Protein AF-A0A151Z2R7-F1 (afdb_monomer_lite)

Organism: Tieghemostelium lacteum (NCBI:txid361077)

Structure (mmCIF, N/CA/C/O backbone):
data_AF-A0A151Z2R7-F1
#
_entry.id   AF-A0A151Z2R7-F1
#
loop_
_atom_site.group_PDB
_atom_site.id
_atom_site.type_symbol
_atom_site.label_atom_id
_atom_site.label_alt_id
_atom_site.label_comp_id
_atom_site.label_asym_id
_atom_site.label_entity_id
_atom_site.label_seq_id
_atom_site.pdbx_PDB_ins_code
_atom_site.Cartn_x
_atom_site.Cartn_y
_atom_site.Cartn_z
_atom_site.occupancy
_atom_site.B_iso_or_equiv
_atom_site.auth_seq_id
_atom_site.auth_comp_id
_atom_site.auth_asym_id
_atom_site.auth_atom_id
_atom_site.pdbx_PDB_model_num
ATOM 1 N N . MET A 1 1 ? 51.828 -19.768 19.719 1.00 42.53 1 MET A N 1
ATOM 2 C CA . MET A 1 1 ? 50.363 -19.709 19.525 1.00 42.53 1 MET A CA 1
ATOM 3 C C . MET A 1 1 ? 49.698 -20.078 20.842 1.00 42.53 1 MET A C 1
ATOM 5 O O . MET A 1 1 ? 49.785 -21.226 21.247 1.00 42.53 1 MET A O 1
ATOM 9 N N . GLN A 1 2 ? 49.146 -19.092 21.551 1.00 34.12 2 GLN A N 1
ATOM 10 C CA . GLN A 1 2 ? 48.369 -19.283 22.784 1.00 34.12 2 GLN A CA 1
ATOM 11 C C . GLN A 1 2 ? 46.869 -19.175 22.460 1.00 34.12 2 GLN A C 1
ATOM 13 O O . GLN A 1 2 ? 46.524 -18.392 21.571 1.00 34.12 2 GLN A O 1
ATOM 18 N N . PRO A 1 3 ? 45.975 -19.913 23.143 1.00 49.16 3 PRO A N 1
ATOM 19 C CA . PRO A 1 3 ? 44.547 -19.831 22.877 1.00 49.16 3 PRO A CA 1
ATOM 20 C C . PRO A 1 3 ? 43.899 -18.667 23.639 1.00 49.16 3 PRO A C 1
ATOM 22 O O . PRO A 1 3 ? 44.126 -18.467 24.834 1.00 49.16 3 PRO A O 1
ATOM 25 N N . PHE A 1 4 ? 43.060 -17.917 22.927 1.00 38.53 4 PHE A N 1
ATOM 26 C CA . PHE A 1 4 ? 42.208 -16.859 23.464 1.00 38.53 4 PHE A CA 1
ATOM 27 C C . PHE A 1 4 ? 41.094 -17.453 24.340 1.00 38.53 4 PHE A C 1
ATOM 29 O O . PHE A 1 4 ? 40.326 -18.306 23.896 1.00 38.53 4 PHE A O 1
ATOM 36 N N . LYS A 1 5 ? 40.984 -16.968 25.583 1.00 44.06 5 LYS A N 1
ATOM 37 C CA . LYS A 1 5 ? 39.839 -17.214 26.470 1.00 44.06 5 LYS A CA 1
ATOM 38 C C . LYS A 1 5 ? 38.653 -16.359 26.018 1.00 44.06 5 LYS A C 1
ATOM 40 O O . LYS A 1 5 ? 38.769 -15.139 25.946 1.00 44.06 5 LYS A O 1
ATOM 45 N N . GLN A 1 6 ? 37.517 -16.996 25.745 1.00 43.44 6 GLN A N 1
ATOM 46 C CA . GLN A 1 6 ? 36.238 -16.319 25.530 1.00 43.44 6 GLN A CA 1
ATOM 47 C C . GLN A 1 6 ? 35.589 -16.005 26.885 1.00 43.44 6 GLN A C 1
ATOM 49 O O . GLN A 1 6 ? 35.343 -16.907 27.686 1.00 43.44 6 GLN A O 1
ATOM 54 N N . ASN A 1 7 ? 35.318 -14.724 27.138 1.00 38.28 7 ASN A N 1
ATOM 55 C CA . ASN A 1 7 ? 34.527 -14.270 28.278 1.00 38.28 7 ASN A CA 1
ATOM 56 C C . ASN A 1 7 ? 33.038 -14.374 27.928 1.00 38.28 7 ASN A C 1
ATOM 58 O O . ASN A 1 7 ? 32.554 -13.678 27.038 1.00 38.28 7 ASN A O 1
ATOM 62 N N . GLY A 1 8 ? 32.319 -15.245 28.636 1.00 38.25 8 GLY A N 1
ATOM 63 C CA . GLY A 1 8 ? 30.866 -15.351 28.556 1.00 38.25 8 GLY A CA 1
ATOM 64 C C . GLY A 1 8 ? 30.191 -14.185 29.276 1.00 38.25 8 GLY A C 1
ATOM 65 O O . GLY A 1 8 ? 30.301 -14.054 30.494 1.00 38.25 8 GLY A O 1
ATOM 66 N N . VAL A 1 9 ? 29.473 -13.354 28.523 1.00 45.69 9 VAL A N 1
ATOM 67 C CA . VAL A 1 9 ? 28.546 -12.352 29.059 1.00 45.69 9 VAL A CA 1
ATOM 68 C C . VAL A 1 9 ? 27.239 -13.068 29.405 1.00 45.69 9 VAL A C 1
ATOM 70 O O . VAL A 1 9 ? 26.545 -13.568 28.522 1.00 45.69 9 VAL A O 1
ATOM 73 N N . LYS A 1 10 ? 26.915 -13.158 30.699 1.00 40.53 10 LYS A N 1
ATOM 74 C CA . LYS A 1 10 ? 25.608 -13.631 31.177 1.00 40.53 10 LYS A CA 1
ATOM 75 C C . LYS A 1 10 ? 24.593 -12.494 31.031 1.00 40.53 10 LYS A C 1
ATOM 77 O O . LYS A 1 10 ? 24.645 -11.532 31.791 1.00 40.53 10 LYS A O 1
ATOM 82 N N . ASN A 1 11 ? 23.679 -12.613 30.069 1.00 35.75 11 ASN A N 1
ATOM 83 C CA . ASN A 1 11 ? 22.501 -11.751 29.970 1.00 35.75 11 ASN A CA 1
ATOM 84 C C . ASN A 1 11 ? 21.444 -12.222 30.982 1.00 35.75 11 ASN A C 1
ATOM 86 O O . ASN A 1 11 ? 20.814 -13.260 30.787 1.00 35.75 11 ASN A O 1
ATOM 90 N N . ASN A 1 12 ? 21.258 -11.457 32.058 1.00 36.88 12 ASN A N 1
ATOM 91 C CA . ASN A 1 12 ? 20.157 -11.624 33.005 1.00 36.88 12 ASN A CA 1
ATOM 92 C C . ASN A 1 12 ? 18.944 -10.816 32.519 1.00 36.88 12 ASN A C 1
ATOM 94 O O . ASN A 1 12 ? 18.774 -9.666 32.914 1.00 36.88 12 ASN A O 1
ATOM 98 N N . ASN A 1 13 ? 18.087 -11.420 31.694 1.00 35.59 13 ASN A N 1
ATOM 99 C CA . ASN A 1 13 ? 16.738 -10.902 31.456 1.00 35.59 13 ASN A CA 1
ATOM 100 C C . ASN A 1 13 ? 15.771 -11.585 32.431 1.00 35.59 13 ASN A C 1
ATOM 102 O O . ASN A 1 13 ? 15.155 -12.597 32.103 1.00 35.59 13 ASN A O 1
ATOM 106 N N . ASN A 1 14 ? 15.666 -11.032 33.642 1.00 32.53 14 ASN A N 1
ATOM 107 C CA . ASN A 1 14 ? 14.591 -11.350 34.583 1.00 32.53 14 ASN A CA 1
ATOM 108 C C . ASN A 1 14 ? 13.305 -10.676 34.081 1.00 32.53 14 ASN A C 1
ATOM 110 O O . ASN A 1 14 ? 13.056 -9.504 34.357 1.00 32.53 14 ASN A O 1
ATOM 114 N N . ILE A 1 15 ? 12.506 -11.409 33.308 1.00 39.50 15 ILE A N 1
ATOM 115 C CA . ILE A 1 15 ? 11.107 -11.053 33.063 1.00 39.50 15 ILE A CA 1
ATOM 116 C C . ILE A 1 15 ? 10.343 -11.552 34.288 1.00 39.50 15 ILE A C 1
ATOM 118 O O . ILE A 1 15 ? 10.215 -12.756 34.486 1.00 39.50 15 ILE A O 1
ATOM 122 N N . ASN A 1 16 ? 9.901 -10.624 35.137 1.00 36.12 16 ASN A N 1
ATOM 123 C CA . ASN A 1 16 ? 9.051 -10.932 36.282 1.00 36.12 16 ASN A CA 1
ATOM 124 C C . ASN A 1 16 ? 7.782 -11.645 35.788 1.00 36.12 16 ASN A C 1
ATOM 126 O O . ASN A 1 16 ? 7.022 -11.084 34.997 1.00 36.12 16 ASN A O 1
ATOM 130 N N . GLU A 1 17 ? 7.569 -12.879 36.243 1.00 35.91 17 GLU A N 1
ATOM 131 C CA . GLU A 1 17 ? 6.320 -13.611 36.049 1.00 35.91 17 GLU A CA 1
ATOM 132 C C . GLU A 1 17 ? 5.190 -12.835 36.735 1.00 35.91 17 GLU A C 1
ATOM 134 O O . GLU A 1 17 ? 5.110 -12.758 37.960 1.00 35.91 17 GLU A O 1
ATOM 139 N N . VAL A 1 18 ? 4.328 -12.208 35.936 1.00 40.53 18 VAL A N 1
ATOM 140 C CA . VAL A 1 18 ? 3.085 -11.618 36.430 1.00 40.53 18 VAL A CA 1
ATOM 141 C C . VAL A 1 18 ? 2.122 -12.776 36.695 1.00 40.53 18 VAL A C 1
ATOM 143 O O . VAL A 1 18 ? 1.555 -13.347 35.765 1.00 40.53 18 VAL A O 1
ATOM 146 N N . GLU A 1 19 ? 1.963 -13.154 37.965 1.00 36.62 19 GLU A N 1
ATOM 147 C CA . GLU A 1 19 ? 0.903 -14.064 38.405 1.00 36.62 19 GLU A CA 1
ATOM 148 C C . GLU A 1 19 ? -0.466 -13.404 38.163 1.00 36.62 19 GLU A C 1
ATOM 150 O O . GLU A 1 19 ? -0.899 -12.537 38.925 1.00 36.62 19 GLU A O 1
ATOM 155 N N . CYS A 1 20 ? -1.181 -13.821 37.116 1.00 35.66 20 CYS A N 1
ATOM 156 C CA . CYS A 1 20 ? -2.596 -13.495 36.945 1.00 35.66 20 CYS A CA 1
ATOM 157 C C . CYS A 1 20 ? -3.427 -14.244 38.000 1.00 35.66 20 CYS A C 1
ATOM 159 O O . CYS A 1 20 ? -3.908 -15.354 37.766 1.00 35.66 20 CYS A O 1
ATOM 161 N N . LYS A 1 21 ? -3.581 -13.649 39.186 1.00 33.94 21 LYS A N 1
ATOM 162 C CA . LYS A 1 21 ? -4.508 -14.134 40.215 1.00 33.94 21 LYS A CA 1
ATOM 163 C C . LYS A 1 21 ? -5.938 -13.786 39.806 1.00 33.94 21 LYS A C 1
ATOM 165 O O . LYS A 1 21 ? -6.320 -12.622 39.780 1.00 33.94 21 LYS A O 1
ATOM 170 N N . ASN A 1 22 ? -6.721 -14.810 39.477 1.00 35.44 22 ASN A N 1
ATOM 171 C CA . ASN A 1 22 ? -8.156 -14.690 39.233 1.00 35.44 22 ASN A CA 1
ATOM 172 C C . ASN A 1 22 ? -8.898 -14.570 40.574 1.00 35.44 22 ASN A C 1
ATOM 174 O O . ASN A 1 22 ? -9.299 -15.582 41.150 1.00 35.44 22 ASN A O 1
ATOM 178 N N . GLU A 1 23 ? -9.090 -13.351 41.075 1.00 32.81 23 GLU A N 1
ATOM 179 C CA . GLU A 1 23 ? -10.058 -13.091 42.145 1.00 32.81 23 GLU A CA 1
ATOM 180 C C . GLU A 1 23 ? -11.470 -13.005 41.546 1.00 32.81 23 GLU A C 1
ATOM 182 O O . GLU A 1 23 ? -11.855 -12.024 40.911 1.00 32.81 23 GLU A O 1
ATOM 187 N N . TYR A 1 24 ? -12.243 -14.077 41.722 1.00 35.81 24 TYR A N 1
ATOM 188 C CA . TYR A 1 24 ? -13.674 -14.110 41.433 1.00 35.81 24 TYR A CA 1
ATOM 189 C C . TYR A 1 24 ? -14.430 -13.353 42.532 1.00 35.81 24 TYR A C 1
ATOM 191 O O . TYR A 1 24 ? -14.628 -13.887 43.621 1.00 35.81 24 TYR A O 1
ATOM 199 N N . ASN A 1 25 ? -14.899 -12.141 42.235 1.00 35.25 25 ASN A N 1
ATOM 200 C CA . ASN A 1 25 ? -15.969 -11.508 43.005 1.00 35.25 25 ASN A CA 1
ATOM 201 C C . ASN A 1 25 ? -17.304 -11.755 42.296 1.00 35.25 25 ASN A C 1
ATOM 203 O O . ASN A 1 25 ? -17.585 -11.193 41.237 1.00 35.25 25 ASN A O 1
ATOM 207 N N . ASP A 1 26 ? -18.111 -12.629 42.892 1.00 32.94 26 ASP A N 1
ATOM 208 C CA . ASP A 1 26 ? -19.446 -13.006 42.436 1.00 32.94 26 ASP A CA 1
ATOM 209 C C . ASP A 1 26 ? -20.441 -11.877 42.777 1.00 32.94 26 ASP A C 1
ATOM 211 O O . ASP A 1 26 ? -21.085 -11.862 43.827 1.00 32.94 26 ASP A O 1
ATOM 215 N N . TYR A 1 27 ? -20.501 -10.847 41.927 1.00 33.47 27 TYR A N 1
ATOM 216 C CA . TYR A 1 27 ? -21.461 -9.752 42.076 1.00 33.47 27 TYR A CA 1
ATOM 217 C C . TYR A 1 27 ? -22.829 -10.162 41.527 1.00 33.47 27 TYR A C 1
ATOM 219 O O . TYR A 1 27 ? -23.071 -10.188 40.319 1.00 33.47 27 TYR A O 1
ATOM 227 N N . ASN A 1 28 ? -23.752 -10.438 42.445 1.00 36.06 28 ASN A N 1
ATOM 228 C CA . ASN A 1 28 ? -25.115 -10.856 42.144 1.00 36.06 28 ASN A CA 1
ATOM 229 C C . ASN A 1 28 ? -26.000 -9.646 41.747 1.00 36.06 28 ASN A C 1
ATOM 231 O O . ASN A 1 28 ? -26.686 -9.044 42.575 1.00 36.06 28 ASN A O 1
ATOM 235 N N . TYR A 1 29 ? -25.951 -9.252 40.469 1.00 38.47 29 TYR A N 1
ATOM 236 C CA . TYR A 1 29 ? -26.777 -8.195 39.858 1.00 38.47 29 TYR A CA 1
ATOM 237 C C . TYR A 1 29 ? -28.146 -8.742 39.409 1.00 38.47 29 TYR A C 1
ATOM 239 O O . TYR A 1 29 ? -28.387 -8.925 38.217 1.00 38.47 29 TYR A O 1
ATOM 247 N N . GLU A 1 30 ? -29.063 -9.006 40.345 1.00 35.12 30 GLU A N 1
ATOM 248 C CA . GLU A 1 30 ? -30.363 -9.619 40.004 1.00 35.12 30 GLU A CA 1
ATOM 249 C C . GLU A 1 30 ? -31.601 -8.711 40.033 1.00 35.12 30 GLU A C 1
ATOM 251 O O . GLU A 1 30 ? -32.690 -9.215 39.774 1.00 35.12 30 GLU A O 1
ATOM 256 N N . ARG A 1 31 ? -31.521 -7.394 40.291 1.00 35.25 31 ARG A N 1
ATOM 257 C CA . ARG A 1 31 ? -32.771 -6.627 40.518 1.00 35.25 31 ARG A CA 1
ATOM 258 C C . ARG A 1 31 ? -33.194 -5.506 39.585 1.00 35.25 31 ARG A C 1
ATOM 260 O O . ARG A 1 31 ? -34.355 -5.147 39.687 1.00 35.25 31 ARG A O 1
ATOM 267 N N . ASP A 1 32 ? -32.408 -5.081 38.600 1.00 35.41 32 ASP A N 1
ATOM 268 C CA . ASP A 1 32 ? -32.889 -4.067 37.642 1.00 35.41 32 ASP A CA 1
ATOM 269 C C . ASP A 1 32 ? -32.287 -4.253 36.249 1.00 35.41 32 ASP A C 1
ATOM 271 O O . ASP A 1 32 ? -31.305 -3.595 35.908 1.00 35.41 32 ASP A O 1
ATOM 275 N N . ARG A 1 33 ? -32.830 -5.160 35.420 1.00 34.16 33 ARG A N 1
ATOM 276 C CA . ARG A 1 33 ? -32.337 -5.315 34.041 1.00 34.16 33 ARG A CA 1
ATOM 277 C C . ARG A 1 33 ? -33.404 -5.676 32.992 1.00 34.16 33 ARG A C 1
ATOM 279 O O . ARG A 1 33 ? -34.223 -6.576 33.159 1.00 34.16 33 ARG A O 1
ATOM 286 N N . LEU A 1 34 ? -33.325 -4.955 31.870 1.00 33.50 34 LEU A N 1
ATOM 287 C CA . LEU A 1 34 ? -34.057 -5.132 30.609 1.00 33.50 34 LEU A CA 1
ATOM 288 C C . LEU A 1 34 ? -33.917 -6.557 30.030 1.00 33.50 34 LEU A C 1
ATOM 290 O O . LEU A 1 34 ? -32.857 -7.168 30.081 1.00 33.50 34 LEU A O 1
ATOM 294 N N . LYS A 1 35 ? -34.993 -7.065 29.415 1.00 33.59 35 LYS A N 1
ATOM 295 C CA . LYS A 1 35 ? -35.239 -8.470 29.014 1.00 33.59 35 LYS A CA 1
ATOM 296 C C . LYS A 1 35 ? -34.404 -9.055 27.848 1.00 33.59 35 LYS A C 1
ATOM 298 O O . LYS A 1 35 ? -34.861 -9.996 27.206 1.00 33.59 35 LYS A O 1
ATOM 303 N N . ILE A 1 36 ? -33.197 -8.566 27.554 1.00 34.19 36 ILE A N 1
ATOM 304 C CA . ILE A 1 36 ? -32.359 -9.130 26.471 1.00 34.19 36 ILE A CA 1
ATOM 305 C C . ILE A 1 36 ? -30.921 -9.340 26.969 1.00 34.19 36 ILE A C 1
ATOM 307 O O . ILE A 1 36 ? -30.050 -8.503 26.757 1.00 34.19 36 ILE A O 1
ATOM 311 N N . PHE A 1 37 ? -30.669 -10.479 27.624 1.00 34.59 37 PHE A N 1
ATOM 312 C CA . PHE A 1 37 ? -29.323 -10.936 27.992 1.00 34.59 37 PHE A CA 1
ATOM 313 C C . PHE A 1 37 ? -28.816 -11.986 27.011 1.00 34.59 37 PHE A C 1
ATOM 315 O O . PHE A 1 37 ? -29.415 -13.050 26.865 1.00 34.59 37 PHE A O 1
ATOM 322 N N . LEU A 1 38 ? -27.653 -11.731 26.410 1.00 33.25 38 LEU A N 1
ATOM 323 C CA . LEU A 1 38 ? -26.766 -12.798 25.960 1.00 33.25 38 LEU A CA 1
ATOM 324 C C . LEU A 1 38 ? -25.734 -13.037 27.062 1.00 33.25 38 LEU A C 1
ATOM 326 O O . LEU A 1 38 ? -24.916 -12.177 27.375 1.00 33.25 38 LEU A O 1
ATOM 330 N N . LYS A 1 39 ? -25.819 -14.223 27.659 1.00 31.27 39 LYS A N 1
ATOM 331 C CA . LYS A 1 39 ? -24.893 -14.759 28.656 1.00 31.27 39 LYS A CA 1
ATOM 332 C C . LYS A 1 39 ? -23.523 -14.944 27.993 1.00 31.27 39 LYS A C 1
ATOM 334 O O . LYS A 1 39 ? -23.412 -15.704 27.031 1.00 31.27 39 LYS A O 1
ATOM 339 N N . PHE A 1 40 ? -22.485 -14.262 28.476 1.00 34.44 40 PHE A N 1
ATOM 340 C CA . PHE A 1 40 ? -21.120 -14.553 28.044 1.00 34.44 40 PHE A CA 1
ATOM 341 C C . PHE A 1 40 ? -20.728 -15.930 28.584 1.00 34.44 40 PHE A C 1
ATOM 343 O O . PHE A 1 40 ? -20.763 -16.177 29.788 1.00 34.44 40 PHE A O 1
ATOM 350 N N . SER A 1 41 ? -20.399 -16.856 27.685 1.00 32.56 41 SER A N 1
ATOM 351 C CA . SER A 1 41 ? -19.782 -18.119 28.076 1.00 32.56 41 SER A CA 1
ATOM 352 C C . SER A 1 41 ? -18.336 -17.813 28.452 1.00 32.56 41 SER A C 1
ATOM 354 O O . SER A 1 41 ? -17.506 -17.568 27.579 1.00 32.56 41 SER A O 1
ATOM 356 N N . ILE A 1 42 ? -18.054 -17.801 29.754 1.00 34.72 42 ILE A N 1
ATOM 357 C CA . ILE A 1 42 ? -16.696 -17.800 30.298 1.00 34.72 42 ILE A CA 1
ATOM 358 C C . ILE A 1 42 ? -16.135 -19.199 30.028 1.00 34.72 42 ILE A C 1
ATOM 360 O O . ILE A 1 42 ? -16.162 -20.082 30.881 1.00 34.72 42 ILE A O 1
ATOM 364 N N . LYS A 1 43 ? -15.721 -19.461 28.787 1.00 37.50 43 LYS A N 1
ATOM 365 C CA . LYS A 1 43 ? -14.820 -20.585 28.542 1.00 37.50 43 LYS A CA 1
ATOM 366 C C . LYS A 1 43 ? -13.467 -20.210 29.153 1.00 37.50 43 LYS A C 1
ATOM 368 O O . LYS A 1 43 ? -13.080 -19.046 29.030 1.00 37.50 43 LYS A O 1
ATOM 373 N N . PRO A 1 44 ? -12.768 -21.144 29.818 1.00 39.38 44 PRO A N 1
ATOM 374 C CA . PRO A 1 44 ? -11.439 -20.872 30.346 1.00 39.38 44 PRO A CA 1
ATOM 375 C C . PRO A 1 44 ? -10.553 -20.362 29.206 1.00 39.38 44 PRO A C 1
ATOM 377 O O . PRO A 1 44 ? -10.455 -20.996 28.156 1.00 39.38 44 PRO A O 1
ATOM 380 N N . VAL A 1 45 ? -9.990 -19.170 29.399 1.00 46.22 45 VAL A N 1
ATOM 381 C CA . VAL A 1 45 ? -9.054 -18.555 28.458 1.00 46.22 45 VAL A CA 1
ATOM 382 C C . VAL A 1 45 ? -7.792 -19.411 28.461 1.00 46.22 45 VAL A C 1
ATOM 384 O O . VAL A 1 45 ? -7.244 -19.695 29.525 1.00 46.22 45 VAL A O 1
ATOM 387 N N . ASP A 1 46 ? -7.353 -19.856 27.285 1.00 55.44 46 ASP A N 1
ATOM 388 C CA . ASP A 1 46 ? -6.095 -20.590 27.149 1.00 55.44 46 ASP A CA 1
ATOM 389 C C . ASP A 1 46 ? -4.940 -19.690 27.630 1.00 55.44 46 ASP A C 1
ATOM 391 O O . ASP A 1 46 ? -4.851 -18.522 27.241 1.00 55.44 46 ASP A O 1
ATOM 395 N N . ILE A 1 47 ? -4.074 -20.226 28.495 1.00 51.38 47 ILE A N 1
ATOM 396 C CA . ILE A 1 47 ? -2.953 -19.525 29.140 1.00 51.38 47 ILE A CA 1
ATOM 397 C C . ILE A 1 47 ? -2.012 -18.903 28.092 1.00 51.38 47 ILE A C 1
ATOM 399 O O . ILE A 1 47 ? -1.426 -17.847 28.341 1.00 51.38 47 ILE A O 1
ATOM 403 N N . ASN A 1 48 ? -1.906 -19.502 26.901 1.00 60.12 48 ASN A N 1
ATOM 404 C CA . ASN A 1 48 ? -1.107 -18.952 25.802 1.00 60.12 48 ASN A CA 1
ATOM 405 C C . ASN A 1 48 ? -1.668 -17.617 25.280 1.00 60.12 48 ASN A C 1
ATOM 407 O O . ASN A 1 48 ? -0.905 -16.670 25.085 1.00 60.12 48 ASN A O 1
ATOM 411 N N . THR A 1 49 ? -2.996 -17.495 25.187 1.00 62.78 49 THR A N 1
ATOM 412 C CA . THR A 1 49 ? -3.690 -16.254 24.793 1.00 62.78 49 THR A CA 1
ATOM 413 C C . THR A 1 49 ? -3.364 -15.097 25.737 1.00 62.78 49 THR A C 1
ATOM 415 O O . THR A 1 49 ? -3.219 -13.958 25.306 1.00 62.78 49 THR A O 1
ATOM 418 N N . CYS A 1 50 ? -3.188 -15.380 27.033 1.00 69.12 50 CYS A N 1
ATOM 419 C CA . CYS A 1 50 ? -2.891 -14.352 28.030 1.00 69.12 50 CYS A CA 1
ATOM 420 C C . CYS A 1 50 ? -1.521 -13.690 27.802 1.00 69.12 50 CYS A C 1
ATOM 422 O O . CYS A 1 50 ? -1.380 -12.483 27.994 1.00 69.12 50 CYS A O 1
ATOM 424 N N . LYS A 1 51 ? -0.504 -14.451 27.372 1.00 75.50 51 LYS A N 1
ATOM 425 C CA . LYS A 1 51 ? 0.837 -13.900 27.103 1.00 75.50 51 LYS A CA 1
ATOM 426 C C . LYS A 1 51 ? 0.848 -13.025 25.853 1.00 75.50 51 LYS A C 1
ATOM 428 O O . LYS A 1 51 ? 1.459 -11.959 25.853 1.00 75.50 51 LYS A O 1
ATOM 433 N N . GLU A 1 52 ? 0.167 -13.462 24.800 1.00 72.69 52 GLU A N 1
ATOM 434 C CA . GLU A 1 52 ? 0.076 -12.721 23.539 1.00 72.69 52 GLU A CA 1
ATOM 435 C C . GLU A 1 52 ? -0.712 -11.418 23.707 1.00 72.69 52 GLU A C 1
ATOM 437 O O . GLU A 1 52 ? -0.294 -10.377 23.202 1.00 72.69 52 GLU A O 1
ATOM 442 N N . GLU A 1 53 ? -1.790 -11.441 24.493 1.00 78.19 53 GLU A N 1
ATOM 443 C CA . GLU A 1 53 ? -2.566 -10.244 24.833 1.00 78.19 53 GLU A CA 1
ATOM 444 C C . GLU A 1 53 ? -1.718 -9.193 25.557 1.00 78.19 53 GLU A C 1
ATOM 446 O O . GLU A 1 53 ? -1.728 -8.022 25.175 1.00 78.19 53 GLU A O 1
ATOM 451 N N . VAL A 1 54 ? -0.923 -9.606 26.549 1.00 82.56 54 VAL A N 1
ATOM 452 C CA . VAL A 1 54 ? -0.010 -8.699 27.262 1.00 82.56 54 VAL A CA 1
ATOM 453 C C . VAL A 1 54 ? 1.038 -8.112 26.313 1.00 82.56 54 VAL A C 1
ATOM 455 O O . VAL A 1 54 ? 1.314 -6.914 26.364 1.00 82.56 54 VAL A O 1
ATOM 458 N N . LEU A 1 55 ? 1.594 -8.917 25.402 1.00 81.81 55 LEU A N 1
ATOM 459 C CA . LEU A 1 55 ? 2.561 -8.430 24.414 1.00 81.81 55 LEU A CA 1
ATOM 460 C C . LEU A 1 55 ? 1.960 -7.385 23.466 1.00 81.81 55 LEU A C 1
ATOM 462 O O . LEU A 1 55 ? 2.638 -6.415 23.134 1.00 81.81 55 LEU A O 1
ATOM 466 N N . VAL A 1 56 ? 0.708 -7.562 23.037 1.00 81.25 56 VAL A N 1
ATOM 467 C CA . VAL A 1 56 ? 0.010 -6.579 22.195 1.00 81.25 56 VAL A CA 1
ATOM 468 C C . VAL A 1 56 ? -0.262 -5.293 22.976 1.00 81.25 56 VAL A C 1
ATOM 470 O O . VAL A 1 56 ? -0.001 -4.203 22.469 1.00 81.25 56 VAL A O 1
ATOM 473 N N . LEU A 1 57 ? -0.698 -5.397 24.233 1.00 84.88 57 LEU A N 1
ATOM 474 C CA . LEU A 1 57 ? -0.946 -4.232 25.086 1.00 84.88 57 LEU A CA 1
ATOM 475 C C . LEU A 1 57 ? 0.330 -3.442 25.404 1.00 84.88 57 LEU A C 1
ATOM 477 O O . LEU A 1 57 ? 0.286 -2.214 25.450 1.00 84.88 57 LEU A O 1
ATOM 481 N N . ASN A 1 58 ? 1.483 -4.106 25.509 1.00 90.12 58 ASN A N 1
ATOM 482 C CA . ASN A 1 58 ? 2.777 -3.432 25.661 1.00 90.12 58 ASN A CA 1
ATOM 483 C C . ASN A 1 58 ? 3.148 -2.563 24.445 1.00 90.12 58 ASN A C 1
ATOM 485 O O . ASN A 1 58 ? 3.954 -1.645 24.570 1.00 90.12 58 ASN A O 1
ATOM 489 N N . LYS A 1 59 ? 2.553 -2.816 23.272 1.00 91.56 59 LYS A N 1
ATOM 490 C CA . LYS A 1 59 ? 2.732 -1.994 22.065 1.00 91.56 59 LYS A CA 1
ATOM 491 C C . LYS A 1 59 ? 1.691 -0.886 21.925 1.00 91.56 59 LYS A C 1
ATOM 493 O O . LYS A 1 59 ? 1.750 -0.141 20.949 1.00 91.56 59 LYS A O 1
ATOM 498 N N . LYS A 1 60 ? 0.739 -0.757 22.855 1.00 93.81 60 LYS A N 1
ATOM 499 C CA . LYS A 1 60 ? -0.399 0.166 22.734 1.00 93.81 60 LYS A CA 1
ATOM 500 C C . LYS A 1 60 ? 0.015 1.572 22.313 1.00 93.81 60 LYS A C 1
ATOM 502 O O . LYS A 1 60 ? -0.545 2.114 21.366 1.00 93.81 60 LYS A O 1
ATOM 507 N N . GLU A 1 61 ? 0.994 2.152 23.000 1.00 93.81 61 GLU A N 1
ATOM 508 C CA . GLU A 1 61 ? 1.445 3.522 22.733 1.00 93.81 61 GLU A CA 1
ATOM 509 C C . GLU A 1 61 ? 1.968 3.692 21.300 1.00 93.81 61 GLU A C 1
ATOM 511 O O . GLU A 1 61 ? 1.757 4.736 20.688 1.00 93.81 61 GLU A O 1
ATOM 516 N N . HIS A 1 62 ? 2.579 2.657 20.717 1.00 93.88 62 HIS A N 1
ATOM 517 C CA . HIS A 1 62 ? 3.067 2.691 19.335 1.00 93.88 62 HIS A CA 1
ATOM 518 C C . HIS A 1 62 ? 1.924 2.656 18.311 1.00 93.88 62 HIS A C 1
ATOM 520 O O . HIS A 1 62 ? 2.032 3.277 17.255 1.00 93.88 62 HIS A O 1
ATOM 526 N N . TYR A 1 63 ? 0.827 1.956 18.616 1.00 94.31 63 TYR A N 1
ATOM 527 C CA . TYR A 1 63 ? -0.379 1.968 17.784 1.00 94.31 63 TYR A CA 1
ATOM 528 C C . TYR A 1 63 ? -1.118 3.302 17.902 1.00 94.31 63 TYR A C 1
ATOM 530 O O . TYR A 1 63 ? -1.412 3.921 16.887 1.00 94.31 63 TYR A O 1
ATOM 538 N N . MET A 1 64 ? -1.354 3.774 19.129 1.00 92.75 64 MET A N 1
ATOM 539 C CA . MET A 1 64 ? -2.102 5.012 19.383 1.00 92.75 64 MET A CA 1
ATOM 540 C C . MET A 1 64 ? -1.382 6.269 18.885 1.00 92.75 64 MET A C 1
ATOM 542 O O . MET A 1 64 ? -2.032 7.229 18.496 1.00 92.75 64 MET A O 1
ATOM 546 N N . SER A 1 65 ? -0.047 6.267 18.861 1.00 94.12 65 SER A N 1
ATOM 547 C CA . SER A 1 65 ? 0.747 7.365 18.289 1.00 94.12 65 SER A CA 1
ATOM 548 C C . SER A 1 65 ? 0.857 7.327 16.759 1.00 94.12 65 SER A C 1
ATOM 550 O O . SER A 1 65 ? 1.445 8.232 16.170 1.00 94.12 65 SER A O 1
ATOM 552 N N . GLY A 1 66 ? 0.366 6.268 16.103 1.00 94.00 66 GLY A N 1
ATOM 553 C CA . GLY A 1 66 ? 0.520 6.056 14.661 1.00 94.00 66 GLY A CA 1
ATOM 554 C C . GLY A 1 66 ? 1.922 5.606 14.220 1.00 94.00 66 GLY A C 1
ATOM 555 O O . GLY A 1 66 ? 2.135 5.357 13.030 1.00 94.00 66 GLY A O 1
ATOM 556 N N . LEU A 1 67 ? 2.882 5.445 15.141 1.00 94.94 67 LEU A N 1
ATOM 557 C CA . LEU A 1 67 ? 4.241 4.987 14.821 1.00 94.94 67 LEU A CA 1
ATOM 558 C C . LEU A 1 67 ? 4.244 3.591 14.189 1.00 94.94 67 LEU A C 1
ATOM 560 O O . LEU A 1 67 ? 4.941 3.370 13.203 1.00 94.94 67 LEU A O 1
ATOM 564 N N . MET A 1 68 ? 3.413 2.676 14.694 1.00 94.25 68 MET A N 1
ATOM 565 C CA . MET A 1 68 ? 3.305 1.322 14.143 1.00 94.25 68 MET A CA 1
ATOM 566 C C . MET A 1 68 ? 2.755 1.325 12.707 1.00 94.25 68 MET A C 1
ATOM 568 O O . MET A 1 68 ? 3.192 0.537 11.869 1.00 94.25 68 MET A O 1
ATOM 572 N N . LYS A 1 69 ? 1.813 2.228 12.392 1.00 95.19 69 LYS A N 1
ATOM 573 C CA . LYS A 1 69 ? 1.312 2.402 11.021 1.00 95.19 69 LYS A CA 1
ATOM 574 C C . LYS A 1 69 ? 2.415 2.935 10.115 1.00 95.19 69 LYS A C 1
ATOM 576 O O . LYS A 1 69 ? 2.582 2.428 9.011 1.00 95.19 69 LYS A O 1
ATOM 581 N N . LYS A 1 70 ? 3.168 3.938 10.573 1.00 95.69 70 LYS A N 1
ATOM 582 C CA . LYS A 1 70 ? 4.299 4.487 9.820 1.00 95.69 70 LYS A CA 1
ATOM 583 C C . LYS A 1 70 ? 5.328 3.400 9.495 1.00 95.69 70 LYS A C 1
ATOM 585 O O . LYS A 1 70 ? 5.677 3.243 8.331 1.00 95.69 70 LYS A O 1
ATOM 590 N N . GLU A 1 71 ? 5.728 2.611 10.491 1.00 94.38 71 GLU A N 1
ATOM 591 C CA . GLU A 1 71 ? 6.665 1.495 10.317 1.00 94.38 71 GLU A CA 1
ATOM 592 C C . GLU A 1 71 ? 6.119 0.443 9.337 1.00 94.38 71 GLU A C 1
ATOM 594 O O . GLU A 1 71 ? 6.832 -0.015 8.447 1.00 94.38 71 GLU A O 1
ATOM 599 N N . LEU A 1 72 ? 4.833 0.084 9.447 1.00 94.06 72 LEU A N 1
ATOM 600 C CA . LEU A 1 72 ? 4.177 -0.822 8.501 1.00 94.06 72 LEU A CA 1
ATOM 601 C C . LEU A 1 72 ? 4.269 -0.296 7.060 1.00 94.06 72 LEU A C 1
ATOM 603 O O . LEU A 1 72 ? 4.610 -1.066 6.161 1.00 94.06 72 LEU A O 1
ATOM 607 N N . VAL A 1 73 ? 3.971 0.992 6.855 1.00 94.75 73 VAL A N 1
ATOM 608 C CA . VAL A 1 73 ? 4.000 1.653 5.542 1.00 94.75 73 VAL A CA 1
ATOM 609 C C . VAL A 1 73 ? 5.404 1.677 4.956 1.00 94.75 73 VAL A C 1
ATOM 611 O O . VAL A 1 73 ? 5.586 1.277 3.808 1.00 94.75 73 VAL A O 1
ATOM 614 N N . GLU A 1 74 ? 6.396 2.094 5.738 1.00 93.75 74 GLU A N 1
ATOM 615 C CA . GLU A 1 74 ? 7.800 2.107 5.319 1.00 93.75 74 GLU A CA 1
ATOM 616 C C . GLU A 1 74 ? 8.261 0.698 4.922 1.00 93.75 74 GLU A C 1
ATOM 618 O O . GLU A 1 74 ? 8.745 0.499 3.806 1.00 93.75 74 GLU A O 1
ATOM 623 N N . ASN A 1 75 ? 7.986 -0.297 5.771 1.00 92.00 75 ASN A N 1
ATOM 624 C CA . ASN A 1 75 ? 8.370 -1.687 5.538 1.00 92.00 75 ASN A CA 1
ATOM 625 C C . ASN A 1 75 ? 7.763 -2.270 4.255 1.00 92.00 75 ASN A C 1
ATOM 627 O O . ASN A 1 75 ? 8.458 -2.954 3.501 1.00 92.00 75 ASN A O 1
ATOM 631 N N . TYR A 1 76 ? 6.466 -2.059 3.992 1.00 94.88 76 TYR A N 1
ATOM 632 C CA . TYR A 1 76 ? 5.875 -2.626 2.778 1.00 94.88 76 TYR A CA 1
ATOM 633 C C . TYR A 1 76 ? 6.261 -1.848 1.517 1.00 94.88 76 TYR A C 1
ATOM 635 O O . TYR A 1 76 ? 6.343 -2.465 0.458 1.00 94.88 76 TYR A O 1
ATOM 643 N N . LEU A 1 77 ? 6.492 -0.529 1.592 1.00 95.06 77 LEU A N 1
ATOM 644 C CA . LEU A 1 77 ? 6.937 0.261 0.437 1.00 95.06 77 LEU A CA 1
ATOM 645 C C . LEU A 1 77 ? 8.340 -0.160 0.002 1.00 95.06 77 LEU A C 1
ATOM 647 O O . LEU A 1 77 ? 8.551 -0.414 -1.185 1.00 95.06 77 LEU A O 1
ATOM 651 N N . GLU A 1 78 ? 9.254 -0.312 0.963 1.00 95.12 78 GLU A N 1
ATOM 652 C CA . GLU A 1 78 ? 10.591 -0.854 0.721 1.00 95.12 78 GLU A CA 1
ATOM 653 C C . GLU A 1 78 ? 10.503 -2.265 0.127 1.00 95.12 78 GLU A C 1
ATOM 655 O O . GLU A 1 78 ? 11.128 -2.559 -0.890 1.00 95.12 78 GLU A O 1
ATOM 660 N N . TYR A 1 79 ? 9.664 -3.132 0.702 1.00 95.94 79 TYR A N 1
ATOM 661 C CA . TYR A 1 79 ? 9.484 -4.493 0.202 1.00 95.94 79 TYR A CA 1
ATOM 662 C C . TYR A 1 79 ? 8.949 -4.536 -1.240 1.00 95.94 79 TYR A C 1
ATOM 664 O O . TYR A 1 79 ? 9.457 -5.303 -2.058 1.00 95.94 79 TYR A O 1
ATOM 672 N N . ILE A 1 80 ? 7.954 -3.706 -1.575 1.00 95.62 80 ILE A N 1
ATOM 673 C CA . ILE A 1 80 ? 7.410 -3.599 -2.938 1.00 95.62 80 ILE A CA 1
ATOM 674 C C . ILE A 1 80 ? 8.506 -3.175 -3.918 1.00 95.62 80 ILE A C 1
ATOM 676 O O . ILE A 1 80 ? 8.616 -3.763 -4.995 1.00 95.62 80 ILE A O 1
ATOM 680 N N . GLU A 1 81 ? 9.311 -2.175 -3.562 1.00 96.44 81 GLU A N 1
ATOM 681 C CA . GLU A 1 81 ? 10.408 -1.693 -4.401 1.00 96.44 81 GLU A CA 1
ATOM 682 C C . GLU A 1 81 ? 11.467 -2.779 -4.619 1.00 96.44 81 GLU A C 1
ATOM 684 O O . GLU A 1 81 ? 11.749 -3.134 -5.764 1.00 96.44 81 GLU A O 1
ATOM 689 N N . VAL A 1 82 ? 11.968 -3.382 -3.538 1.00 96.44 82 VAL A N 1
ATOM 690 C CA . VAL A 1 82 ? 12.997 -4.431 -3.588 1.00 96.44 82 VAL A CA 1
ATOM 691 C C . VAL A 1 82 ? 12.537 -5.645 -4.392 1.00 96.44 82 VAL A C 1
ATOM 693 O O . VAL A 1 82 ? 13.301 -6.165 -5.208 1.00 96.44 82 VAL A O 1
ATOM 696 N N . GLU A 1 83 ? 11.306 -6.121 -4.194 1.00 97.69 83 GLU A N 1
ATOM 697 C CA . GLU A 1 83 ? 10.804 -7.279 -4.941 1.00 97.69 83 GLU A CA 1
ATOM 698 C C . GLU A 1 83 ? 10.505 -6.940 -6.405 1.00 97.69 83 GLU A C 1
ATOM 700 O O . GLU A 1 83 ? 10.752 -7.774 -7.278 1.00 97.69 83 GLU A O 1
ATOM 705 N N . THR A 1 84 ? 10.042 -5.722 -6.706 1.00 97.75 84 THR A N 1
ATOM 706 C CA . THR A 1 84 ? 9.858 -5.274 -8.097 1.00 97.75 84 THR A CA 1
ATOM 707 C C . THR A 1 84 ? 11.199 -5.231 -8.826 1.00 97.75 84 THR A C 1
ATOM 709 O O . THR A 1 84 ? 11.330 -5.784 -9.920 1.00 97.75 84 THR A O 1
ATOM 712 N N . ASP A 1 85 ? 12.222 -4.650 -8.200 1.00 97.12 85 ASP A N 1
ATOM 713 C CA . ASP A 1 85 ? 13.559 -4.548 -8.779 1.00 97.12 85 ASP A CA 1
ATOM 714 C C . ASP A 1 85 ? 14.196 -5.943 -8.938 1.00 97.12 85 ASP A C 1
ATOM 716 O O . ASP A 1 85 ? 14.713 -6.281 -10.008 1.00 97.12 85 ASP A O 1
ATOM 720 N N . ARG A 1 86 ? 14.070 -6.818 -7.926 1.00 97.31 86 ARG A N 1
ATOM 721 C CA . ARG A 1 86 ? 14.512 -8.223 -8.000 1.00 97.31 86 ARG A CA 1
ATOM 722 C C . ARG A 1 86 ? 13.819 -8.979 -9.131 1.00 97.31 86 ARG A C 1
ATOM 724 O O . ARG A 1 86 ? 14.466 -9.750 -9.849 1.00 97.31 86 ARG A O 1
ATOM 731 N N . PHE A 1 87 ? 12.515 -8.785 -9.300 1.00 97.69 87 PHE A N 1
ATOM 732 C CA . PHE A 1 87 ? 11.753 -9.408 -10.375 1.00 97.69 87 PHE A CA 1
ATOM 733 C C . PHE A 1 87 ? 12.294 -8.987 -11.748 1.00 97.69 87 PHE A C 1
ATOM 735 O O . PHE A 1 87 ? 12.616 -9.853 -12.561 1.00 97.69 87 PHE A O 1
ATOM 742 N N . LEU A 1 88 ? 12.495 -7.686 -11.981 1.00 97.38 88 LEU A N 1
ATOM 743 C CA . LEU A 1 88 ? 13.026 -7.168 -13.247 1.00 97.38 88 LEU A CA 1
ATOM 744 C C . LEU A 1 88 ? 14.439 -7.699 -13.556 1.00 97.38 88 LEU A C 1
ATOM 746 O O . LEU A 1 88 ? 14.725 -8.084 -14.696 1.00 97.38 88 LEU A O 1
ATOM 750 N N . ILE A 1 89 ? 15.308 -7.777 -12.542 1.00 96.88 89 ILE A N 1
ATOM 751 C CA . ILE A 1 89 ? 16.657 -8.351 -12.673 1.00 96.88 89 ILE A CA 1
ATOM 752 C C . ILE A 1 89 ? 16.575 -9.839 -13.037 1.00 96.88 89 ILE A C 1
ATOM 754 O O . ILE A 1 89 ? 17.247 -10.287 -13.965 1.00 96.88 89 ILE A O 1
ATOM 758 N N . SER A 1 90 ? 15.754 -10.612 -12.322 1.00 96.25 90 SER A N 1
ATOM 759 C CA . SER A 1 90 ? 15.700 -12.071 -12.482 1.00 96.25 90 SER A CA 1
ATOM 760 C C . SER A 1 90 ? 15.038 -12.522 -13.784 1.00 96.25 90 SER A C 1
ATOM 762 O O . SER A 1 90 ? 15.508 -13.485 -14.389 1.00 96.25 90 SER A O 1
ATOM 764 N N . GLN A 1 91 ? 13.980 -11.839 -14.234 1.00 94.62 91 GLN A N 1
ATOM 765 C CA . GLN A 1 91 ? 13.198 -12.288 -15.389 1.00 94.62 91 GLN A CA 1
ATOM 766 C C . GLN A 1 91 ? 13.773 -11.843 -16.733 1.00 94.62 91 GLN A C 1
ATOM 768 O O . GLN A 1 91 ? 13.827 -12.644 -17.661 1.00 94.62 91 GLN A O 1
ATOM 773 N N . ASP A 1 92 ? 14.220 -10.590 -16.860 1.00 93.38 92 ASP A N 1
ATOM 774 C CA . ASP A 1 92 ? 14.646 -10.033 -18.156 1.00 93.38 92 ASP A CA 1
ATOM 775 C C . ASP A 1 92 ? 16.061 -9.423 -18.129 1.00 93.38 92 ASP A C 1
ATOM 777 O O . ASP A 1 92 ? 16.504 -8.811 -19.109 1.00 93.38 92 ASP A O 1
ATOM 781 N N . LYS A 1 93 ? 16.815 -9.655 -17.042 1.00 96.56 93 LYS A N 1
ATOM 782 C CA . LYS A 1 93 ? 18.177 -9.133 -16.835 1.00 96.56 93 LYS A CA 1
ATOM 783 C C . LYS A 1 93 ? 18.220 -7.604 -16.879 1.00 96.56 93 LYS A C 1
ATOM 785 O O . LYS A 1 93 ? 19.121 -7.038 -17.494 1.00 96.56 93 LYS A O 1
ATOM 790 N N . PHE A 1 94 ? 17.237 -6.951 -16.258 1.00 97.31 94 PHE A N 1
ATOM 791 C CA . PHE A 1 94 ? 17.233 -5.498 -16.111 1.00 97.31 94 PHE A CA 1
ATOM 792 C C . PHE A 1 94 ? 18.499 -5.038 -15.376 1.00 97.31 94 PHE A C 1
ATOM 794 O O . PHE A 1 94 ? 18.834 -5.579 -14.320 1.00 97.31 94 PHE A O 1
ATOM 801 N N . ASN A 1 95 ? 19.203 -4.046 -15.922 1.00 96.94 95 ASN A N 1
ATOM 802 C CA . ASN A 1 95 ? 20.472 -3.577 -15.369 1.00 96.94 95 ASN A CA 1
ATOM 803 C C . ASN A 1 95 ? 20.329 -2.184 -14.739 1.00 96.94 95 ASN A C 1
ATOM 805 O O . ASN A 1 95 ? 20.395 -1.170 -15.438 1.00 96.94 95 ASN A O 1
ATOM 809 N N . PHE A 1 96 ? 20.178 -2.140 -13.413 1.00 96.62 96 PHE A N 1
ATOM 810 C CA . PHE A 1 96 ? 20.104 -0.891 -12.648 1.00 96.62 96 PHE A CA 1
ATOM 811 C C . PHE A 1 96 ? 21.438 -0.131 -12.589 1.00 96.62 96 PHE A C 1
ATOM 813 O O . PHE A 1 96 ? 21.434 1.083 -12.422 1.00 96.62 96 PHE A O 1
ATOM 820 N N . SER A 1 97 ? 22.585 -0.793 -12.784 1.00 96.44 97 SER A N 1
ATOM 821 C CA . SER A 1 97 ? 23.901 -0.137 -12.708 1.00 96.44 97 SER A CA 1
ATOM 822 C C . SER A 1 97 ? 24.134 0.890 -13.819 1.00 96.44 97 SER A C 1
ATOM 824 O O . SER A 1 97 ? 24.970 1.774 -13.665 1.00 96.44 97 SER A O 1
ATOM 826 N N . ASN A 1 98 ? 23.382 0.806 -14.921 1.00 93.62 98 ASN A N 1
ATOM 827 C CA . ASN A 1 98 ? 23.472 1.765 -16.022 1.00 93.62 98 ASN A CA 1
ATOM 828 C C . ASN A 1 98 ? 22.605 3.018 -15.807 1.00 93.62 98 ASN A C 1
ATOM 830 O O . ASN A 1 98 ? 22.669 3.935 -16.627 1.00 93.62 98 ASN A O 1
ATOM 834 N N . GLN A 1 99 ? 21.822 3.068 -14.722 1.00 93.56 99 GLN A N 1
ATOM 835 C CA . GLN A 1 99 ? 21.015 4.214 -14.315 1.00 93.56 99 GLN A CA 1
ATOM 836 C C . GLN A 1 99 ? 21.693 4.948 -13.139 1.00 93.56 99 GLN A C 1
ATOM 838 O O . GLN A 1 99 ? 21.565 4.523 -11.991 1.00 93.56 99 GLN A O 1
ATOM 843 N N . PRO A 1 100 ? 22.417 6.053 -13.388 1.00 91.25 100 PRO A N 1
ATOM 844 C CA . PRO A 1 100 ? 23.001 6.847 -12.310 1.00 91.25 100 PRO A CA 1
ATOM 845 C C . PRO A 1 100 ? 21.912 7.500 -11.447 1.00 91.25 100 PRO A C 1
ATOM 847 O O . PRO A 1 100 ? 20.931 8.024 -11.970 1.00 91.25 100 PRO A O 1
ATOM 850 N N . SER A 1 101 ? 22.106 7.529 -10.124 1.00 90.75 101 SER A N 1
ATOM 851 C CA . SER A 1 101 ? 21.161 8.165 -9.188 1.00 90.75 101 SER A CA 1
ATOM 852 C C . SER A 1 101 ? 20.958 9.656 -9.494 1.00 90.75 101 SER A C 1
ATOM 854 O O . SER A 1 101 ? 19.841 10.154 -9.420 1.00 90.75 101 SER A O 1
ATOM 856 N N . ASN A 1 102 ? 22.023 10.340 -9.932 1.00 93.31 102 ASN A N 1
ATOM 857 C CA . ASN A 1 102 ? 21.998 11.729 -10.400 1.00 93.31 102 ASN A CA 1
ATOM 858 C C . ASN A 1 102 ? 22.133 11.773 -11.925 1.00 93.31 102 ASN A C 1
ATOM 860 O O . ASN A 1 102 ? 23.132 12.256 -12.464 1.00 93.31 102 ASN A O 1
ATOM 864 N N . TYR A 1 103 ? 21.143 11.223 -12.630 1.00 93.56 103 TYR A N 1
ATOM 865 C CA . TYR A 1 103 ? 21.192 11.062 -14.085 1.00 93.56 103 TYR A CA 1
ATOM 866 C C . TYR A 1 103 ? 21.142 12.359 -14.897 1.00 93.56 103 TYR A C 1
ATOM 868 O O . TYR A 1 103 ? 21.295 12.314 -16.116 1.00 93.56 103 TYR A O 1
ATOM 876 N N . LEU A 1 104 ? 20.915 13.500 -14.247 1.00 92.69 104 LEU A N 1
ATOM 877 C CA . LEU A 1 104 ? 21.059 14.817 -14.866 1.00 92.69 104 LEU A CA 1
ATOM 878 C C . LEU A 1 104 ? 22.529 15.255 -14.937 1.00 92.69 104 LEU A C 1
ATOM 880 O O . LEU A 1 104 ? 22.907 15.955 -15.867 1.00 92.69 104 LEU A O 1
ATOM 884 N N . ASP A 1 105 ? 23.358 14.811 -13.990 1.00 94.94 105 ASP A N 1
ATOM 885 C CA . ASP A 1 105 ? 24.759 15.232 -13.886 1.00 94.94 105 ASP A CA 1
ATOM 886 C C . ASP A 1 105 ? 25.719 14.210 -14.503 1.00 94.94 105 ASP A C 1
ATOM 888 O O . ASP A 1 105 ? 26.760 14.569 -15.052 1.00 94.94 105 ASP A O 1
ATOM 892 N N . HIS A 1 106 ? 25.372 12.923 -14.416 1.00 94.81 106 HIS A N 1
ATOM 893 C CA . HIS A 1 106 ? 26.221 11.825 -14.868 1.00 94.81 106 HIS A CA 1
ATOM 894 C C . HIS A 1 106 ? 25.557 11.087 -16.034 1.00 94.81 106 HIS A C 1
ATOM 896 O O . HIS A 1 106 ? 24.414 10.636 -15.889 1.00 94.81 106 HIS A O 1
ATOM 902 N N . PRO A 1 107 ? 26.248 10.920 -17.177 1.00 95.00 107 PRO A N 1
ATOM 903 C CA . PRO A 1 107 ? 25.697 10.171 -18.293 1.00 95.00 107 PRO A CA 1
ATOM 904 C C . PRO A 1 107 ? 25.557 8.686 -17.938 1.00 95.00 107 PRO A C 1
ATOM 906 O O . PRO A 1 107 ? 26.387 8.144 -17.199 1.00 95.00 107 PRO A O 1
ATOM 909 N N . PRO A 1 108 ? 24.541 7.994 -18.482 1.00 96.69 108 PRO A N 1
ATOM 910 C CA . PRO A 1 108 ? 24.454 6.547 -18.356 1.00 96.69 108 PRO A CA 1
ATOM 911 C C . PRO A 1 108 ? 25.643 5.886 -19.063 1.00 96.69 108 PRO A C 1
ATOM 913 O O . PRO A 1 108 ? 26.105 6.358 -20.102 1.00 96.69 108 PRO A O 1
ATOM 916 N N . THR A 1 109 ? 26.105 4.744 -18.550 1.00 96.00 109 THR A N 1
ATOM 917 C CA . THR A 1 109 ? 27.232 3.999 -19.145 1.00 96.00 109 THR A CA 1
ATOM 918 C C . THR A 1 109 ? 26.926 3.501 -20.561 1.00 96.00 109 THR A C 1
ATOM 920 O O . THR A 1 109 ? 27.830 3.353 -21.379 1.00 96.00 109 THR A O 1
ATOM 923 N N . SER A 1 110 ? 25.651 3.240 -20.871 1.00 96.94 110 SER A N 1
ATOM 924 C CA . SER A 1 110 ? 25.207 2.798 -22.195 1.00 96.94 110 SER A CA 1
ATOM 925 C C . SER A 1 110 ? 23.762 3.208 -22.467 1.00 96.94 110 SER A C 1
ATOM 927 O O . SER A 1 110 ? 22.840 2.721 -21.813 1.00 96.94 110 SER A O 1
ATOM 929 N N . LEU A 1 111 ? 23.548 4.046 -23.488 1.00 95.94 111 LEU A N 1
ATOM 930 C CA . LEU A 1 111 ? 22.201 4.393 -23.963 1.00 95.94 111 LEU A CA 1
ATOM 931 C C . LEU A 1 111 ? 21.459 3.191 -24.560 1.00 95.94 111 LEU A C 1
ATOM 933 O O . LEU A 1 111 ? 20.242 3.102 -24.426 1.00 95.94 111 LEU A O 1
ATOM 937 N N . ALA A 1 112 ? 22.182 2.240 -25.158 1.00 96.75 112 ALA A N 1
ATOM 938 C CA . ALA A 1 112 ? 21.583 1.011 -25.674 1.00 96.75 112 ALA A CA 1
ATOM 939 C C . ALA A 1 112 ? 20.977 0.158 -24.546 1.00 96.75 112 ALA A C 1
ATOM 941 O O . ALA A 1 112 ? 19.927 -0.456 -24.732 1.00 96.75 112 ALA A O 1
ATOM 942 N N . GLU A 1 113 ? 21.592 0.155 -23.357 1.00 97.25 113 GLU A N 1
ATOM 943 C CA . GLU A 1 113 ? 21.012 -0.540 -22.205 1.00 97.25 113 GLU A CA 1
ATOM 944 C C . GLU A 1 113 ? 19.803 0.209 -21.636 1.00 97.25 113 GLU A C 1
ATOM 946 O O . GLU A 1 113 ? 18.833 -0.431 -21.244 1.00 97.25 113 GLU A O 1
ATOM 951 N N . ILE A 1 114 ? 19.808 1.549 -21.638 1.00 97.56 114 ILE A N 1
ATOM 952 C CA . ILE A 1 114 ? 18.623 2.342 -21.263 1.00 97.56 114 ILE A CA 1
ATOM 953 C C . ILE A 1 114 ? 17.439 1.999 -22.176 1.00 97.56 114 ILE A C 1
ATOM 955 O O . ILE A 1 114 ? 16.330 1.782 -21.689 1.00 97.56 114 ILE A O 1
ATOM 959 N N . ASP A 1 115 ? 17.675 1.876 -23.485 1.00 97.25 115 ASP A N 1
ATOM 960 C CA . ASP A 1 115 ? 16.652 1.456 -24.447 1.00 97.25 115 ASP A CA 1
ATOM 961 C C . ASP A 1 115 ? 16.141 0.039 -24.176 1.00 97.25 115 ASP A C 1
ATOM 963 O O . ASP A 1 115 ? 14.931 -0.200 -24.183 1.00 97.25 115 ASP A O 1
ATOM 967 N N . ARG A 1 116 ? 17.046 -0.898 -23.882 1.00 97.69 116 ARG A N 1
ATOM 968 C CA . ARG A 1 116 ? 16.680 -2.264 -23.505 1.00 97.69 116 ARG A CA 1
ATOM 969 C C . ARG A 1 116 ? 15.842 -2.298 -22.224 1.00 97.69 116 ARG A C 1
ATOM 971 O O . ARG A 1 116 ? 14.784 -2.924 -22.212 1.00 97.69 116 ARG A O 1
ATOM 978 N N . ASN A 1 117 ? 16.282 -1.614 -21.171 1.00 97.81 117 ASN A N 1
ATOM 979 C CA . ASN A 1 117 ? 15.561 -1.500 -19.904 1.00 97.81 117 ASN A CA 1
ATOM 980 C C . ASN A 1 117 ? 14.162 -0.899 -20.118 1.00 97.81 117 ASN A C 1
ATOM 982 O O . ASN A 1 117 ? 13.182 -1.393 -19.560 1.00 97.81 117 ASN A O 1
ATOM 986 N N . LEU A 1 118 ? 14.043 0.113 -20.984 1.00 97.62 118 LEU A N 1
ATOM 987 C CA . LEU A 1 118 ? 12.760 0.728 -21.319 1.00 97.62 118 LEU A CA 1
ATOM 988 C C . LEU A 1 118 ? 11.810 -0.261 -22.015 1.00 97.62 118 LEU A C 1
ATOM 990 O O . LEU A 1 118 ? 10.618 -0.275 -21.711 1.00 97.62 118 LEU A O 1
ATOM 994 N N . ILE A 1 119 ? 12.322 -1.106 -22.917 1.00 97.50 119 ILE A N 1
ATOM 995 C CA . ILE A 1 119 ? 11.538 -2.177 -23.558 1.00 97.50 119 ILE A CA 1
ATOM 996 C C . ILE A 1 119 ? 11.030 -3.179 -22.513 1.00 97.50 119 ILE A C 1
ATOM 998 O O . ILE A 1 119 ? 9.865 -3.571 -22.567 1.00 97.50 119 ILE A O 1
ATOM 1002 N N . ILE A 1 120 ? 11.871 -3.563 -21.547 1.00 97.06 120 ILE A N 1
ATOM 1003 C CA . ILE A 1 120 ? 11.499 -4.497 -20.473 1.00 97.06 120 ILE A CA 1
ATOM 1004 C C . ILE A 1 120 ? 10.358 -3.925 -19.623 1.00 97.06 120 ILE A C 1
ATOM 1006 O O . ILE A 1 120 ? 9.352 -4.600 -19.412 1.00 97.06 120 ILE A O 1
ATOM 1010 N N . VAL A 1 121 ? 10.477 -2.676 -19.160 1.00 97.00 121 VAL A N 1
ATOM 1011 C CA . VAL A 1 121 ? 9.437 -2.045 -18.326 1.00 97.00 121 VAL A CA 1
ATOM 1012 C C . VAL A 1 121 ? 8.124 -1.923 -19.097 1.00 97.00 121 VAL A C 1
ATOM 1014 O O . VAL A 1 121 ? 7.071 -2.274 -18.567 1.00 97.00 121 VAL A O 1
ATOM 1017 N N . ARG A 1 122 ? 8.179 -1.498 -20.365 1.00 96.19 122 ARG A N 1
ATOM 1018 C CA . ARG A 1 122 ? 6.992 -1.389 -21.226 1.00 96.19 122 ARG A CA 1
ATOM 1019 C C . ARG A 1 122 ? 6.303 -2.721 -21.450 1.00 96.19 122 ARG A C 1
ATOM 1021 O O . ARG A 1 122 ? 5.098 -2.786 -21.276 1.00 96.19 122 ARG A O 1
ATOM 1028 N N . LYS A 1 123 ? 7.056 -3.790 -21.723 1.00 95.25 123 LYS A N 1
ATOM 1029 C CA . LYS A 1 123 ? 6.512 -5.153 -21.834 1.00 95.25 123 LYS A CA 1
ATOM 1030 C C . LYS A 1 123 ? 5.641 -5.500 -20.622 1.00 95.25 123 LYS A C 1
ATOM 1032 O O . LYS A 1 123 ? 4.555 -6.040 -20.792 1.00 95.25 123 LYS A O 1
ATOM 1037 N N . TYR A 1 124 ? 6.093 -5.189 -19.408 1.00 95.25 124 TYR A N 1
ATOM 1038 C CA . TYR A 1 124 ? 5.328 -5.474 -18.193 1.00 95.25 124 TYR A CA 1
ATOM 1039 C C . TYR A 1 124 ? 4.162 -4.515 -17.957 1.00 95.25 124 TYR A C 1
ATOM 1041 O O . TYR A 1 124 ? 3.097 -4.973 -17.548 1.00 95.25 124 TYR A O 1
ATOM 1049 N N . LEU A 1 125 ? 4.328 -3.222 -18.244 1.00 94.00 125 LEU A N 1
ATOM 1050 C CA . LEU A 1 125 ? 3.228 -2.256 -18.196 1.00 94.00 125 LEU A CA 1
ATOM 1051 C C . LEU A 1 125 ? 2.118 -2.620 -19.188 1.00 94.00 125 LEU A C 1
ATOM 1053 O O . LEU A 1 125 ? 0.958 -2.624 -18.802 1.00 94.00 125 LEU A O 1
ATOM 1057 N N . ASP A 1 126 ? 2.460 -3.015 -20.414 1.00 91.00 126 ASP A N 1
ATOM 1058 C CA . ASP A 1 126 ? 1.503 -3.412 -21.452 1.00 91.00 126 ASP A CA 1
ATOM 1059 C C . ASP A 1 126 ? 0.728 -4.679 -21.058 1.00 91.00 126 ASP A C 1
ATOM 1061 O O . ASP A 1 126 ? -0.468 -4.787 -21.320 1.00 91.00 126 ASP A O 1
ATOM 1065 N N . ILE A 1 127 ? 1.391 -5.632 -20.388 1.00 89.88 127 ILE A N 1
ATOM 1066 C CA . ILE A 1 127 ? 0.745 -6.832 -19.830 1.00 89.88 127 ILE A CA 1
ATOM 1067 C C . ILE A 1 127 ? -0.261 -6.463 -18.726 1.00 89.88 127 ILE A C 1
ATOM 1069 O O . ILE A 1 127 ? -1.262 -7.162 -18.548 1.00 89.88 127 ILE A O 1
ATOM 1073 N N . LEU A 1 128 ? 0.016 -5.395 -17.974 1.00 88.50 128 LEU A N 1
ATOM 1074 C CA . LEU A 1 128 ? -0.841 -4.896 -16.899 1.00 88.50 128 LEU A CA 1
ATOM 1075 C C . LEU A 1 128 ? -1.877 -3.867 -17.381 1.00 88.50 128 LEU A C 1
ATOM 1077 O O . LEU A 1 128 ? -2.815 -3.586 -16.639 1.00 88.50 128 LEU A O 1
ATOM 1081 N N . ASP A 1 129 ? -1.755 -3.330 -18.601 1.00 85.25 129 ASP A N 1
ATOM 1082 C CA . ASP A 1 129 ? -2.676 -2.321 -19.124 1.00 85.25 129 ASP A CA 1
ATOM 1083 C C . ASP A 1 129 ? -4.039 -2.932 -19.496 1.00 85.25 129 ASP A C 1
ATOM 1085 O O . ASP A 1 129 ? -4.220 -3.718 -20.432 1.00 85.25 129 ASP A O 1
ATOM 1089 N N . PHE A 1 130 ? -5.038 -2.488 -18.746 1.00 68.06 130 PHE A N 1
ATOM 1090 C CA . PHE A 1 130 ? -6.455 -2.815 -18.836 1.00 68.06 130 PHE A CA 1
ATOM 1091 C C . PHE A 1 130 ? -7.107 -2.526 -20.177 1.00 68.06 130 PHE A C 1
ATOM 1093 O O . PHE A 1 130 ? -8.039 -3.227 -20.597 1.00 68.06 130 PHE A O 1
ATOM 1100 N N . ARG A 1 131 ? -6.672 -1.454 -20.844 1.00 66.94 131 ARG A N 1
ATOM 1101 C CA . ARG A 1 131 ? -7.379 -0.920 -22.017 1.00 66.94 131 ARG A CA 1
ATOM 1102 C C . ARG A 1 131 ? -7.265 -1.826 -23.234 1.00 66.94 131 ARG A C 1
ATOM 1104 O O . ARG A 1 131 ? -8.152 -1.810 -24.088 1.00 66.94 131 ARG A O 1
ATOM 1111 N N . ASN A 1 132 ? -6.213 -2.636 -23.295 1.00 59.09 132 ASN A N 1
ATOM 1112 C CA . ASN A 1 132 ? -5.992 -3.553 -24.407 1.00 59.09 132 ASN A CA 1
ATOM 1113 C C . ASN A 1 132 ? -6.795 -4.854 -24.247 1.00 59.09 132 ASN A C 1
ATOM 1115 O O . ASN A 1 132 ? -7.335 -5.356 -25.232 1.00 59.09 132 ASN A O 1
ATOM 1119 N N . ASN A 1 133 ? -6.977 -5.339 -23.014 1.00 59.25 133 ASN A N 1
ATOM 1120 C CA . ASN A 1 133 ? -7.704 -6.587 -22.741 1.00 59.25 133 ASN A CA 1
ATOM 1121 C C . ASN A 1 133 ? -9.234 -6.398 -22.739 1.00 59.25 133 ASN A C 1
ATOM 1123 O O . ASN A 1 133 ? -9.977 -7.244 -23.240 1.00 59.25 133 ASN A O 1
ATOM 1127 N N . SER A 1 134 ? -9.720 -5.252 -22.254 1.00 60.81 134 SER A N 1
ATOM 1128 C CA . SER A 1 134 ? -11.161 -4.950 -22.163 1.00 60.81 134 SER A CA 1
ATOM 1129 C C . SER A 1 134 ? -11.865 -4.856 -23.526 1.00 60.81 134 SER A C 1
ATOM 1131 O O . SER A 1 134 ? -13.018 -5.269 -23.649 1.00 60.81 134 SER A O 1
ATOM 1133 N N . LYS A 1 135 ? -11.180 -4.402 -24.587 1.00 62.31 135 LYS A N 1
ATOM 1134 C CA . LYS A 1 135 ? -11.749 -4.376 -25.951 1.00 62.31 135 LYS A CA 1
ATOM 1135 C C . LYS A 1 135 ? -11.981 -5.771 -26.538 1.00 62.31 135 LYS A C 1
ATOM 1137 O O . LYS A 1 135 ? -12.945 -5.948 -27.277 1.00 62.31 13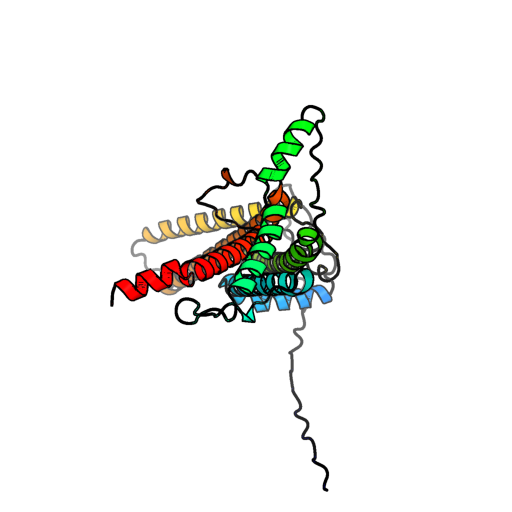5 LYS A O 1
ATOM 1142 N N . GLN A 1 136 ? -11.139 -6.751 -26.204 1.00 59.00 136 GLN A N 1
ATOM 1143 C CA . GLN A 1 136 ? -11.369 -8.144 -26.602 1.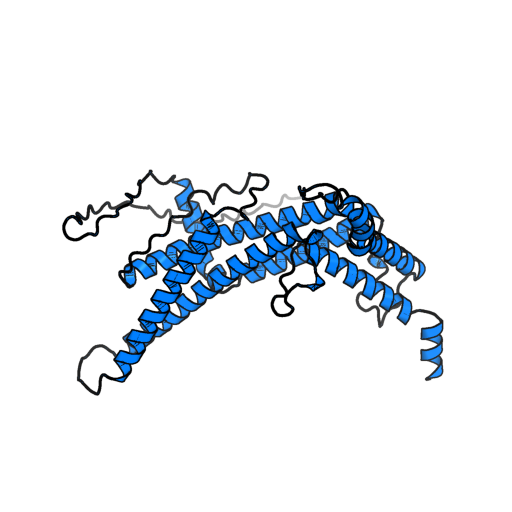00 59.00 136 GLN A CA 1
ATOM 1144 C C . GLN A 1 136 ? -12.492 -8.788 -25.774 1.00 59.00 136 GLN A C 1
ATOM 1146 O O . GLN A 1 136 ? -13.264 -9.584 -26.301 1.00 59.00 136 GLN A O 1
ATOM 1151 N N . GLN A 1 137 ? -12.646 -8.401 -24.504 1.00 59.53 137 GLN A N 1
ATOM 1152 C CA . GLN A 1 137 ? -13.691 -8.939 -23.626 1.00 59.53 137 GLN A CA 1
ATOM 1153 C C . GLN A 1 137 ? -15.094 -8.374 -23.902 1.00 59.53 137 GLN A C 1
ATOM 1155 O O . GLN A 1 137 ? -16.069 -9.117 -23.808 1.00 59.53 137 GLN A O 1
ATOM 1160 N N . LEU A 1 138 ? -15.224 -7.106 -24.306 1.00 60.53 138 LEU A N 1
ATOM 1161 C CA . LEU A 1 138 ? -16.521 -6.498 -24.650 1.00 60.53 138 LEU A CA 1
ATOM 1162 C C . LEU A 1 138 ? -17.227 -7.191 -25.832 1.00 60.53 138 LEU A C 1
ATOM 1164 O O . LEU A 1 138 ? -18.450 -7.126 -25.926 1.00 60.53 138 LEU A O 1
ATOM 1168 N N . GLN A 1 139 ? -16.495 -7.898 -26.700 1.00 61.03 139 GLN A N 1
ATOM 1169 C CA . GLN A 1 139 ? -17.096 -8.723 -27.759 1.00 61.03 139 GLN A CA 1
ATOM 1170 C C . GLN A 1 139 ? -17.615 -10.082 -27.258 1.00 61.03 139 GLN A C 1
ATOM 1172 O O . GLN A 1 139 ? -18.496 -10.660 -27.886 1.00 61.03 139 GLN A O 1
ATOM 1177 N N . LEU A 1 140 ? -17.122 -10.580 -26.120 1.00 58.53 140 LEU A N 1
ATOM 1178 C CA . LEU A 1 140 ? -17.566 -11.841 -25.507 1.00 58.53 140 LEU A CA 1
ATOM 1179 C C . LEU A 1 140 ? -18.702 -11.640 -24.485 1.00 58.53 140 LEU A C 1
ATOM 1181 O O . LEU A 1 140 ? -19.422 -12.583 -24.171 1.00 58.53 140 LEU A O 1
ATOM 1185 N N . GLN A 1 141 ? -18.902 -10.412 -23.995 1.00 55.78 141 GLN A N 1
ATOM 1186 C CA . GLN A 1 141 ? -19.860 -10.080 -22.929 1.00 55.78 141 GLN A CA 1
ATOM 1187 C C . GLN A 1 141 ? -21.334 -9.991 -23.355 1.00 55.78 141 GLN A C 1
ATOM 1189 O O . GLN A 1 141 ? -22.189 -9.779 -22.500 1.00 55.78 141 GLN A O 1
ATOM 1194 N N . GLN A 1 142 ? -21.682 -10.191 -24.629 1.00 60.75 142 GLN A N 1
ATOM 1195 C CA . GLN A 1 142 ? -23.095 -10.166 -25.038 1.00 60.75 142 GLN A CA 1
ATOM 1196 C C . GLN A 1 142 ? -23.902 -11.404 -24.604 1.00 60.75 142 GLN A C 1
ATOM 1198 O O . GLN A 1 142 ? -25.106 -11.410 -24.830 1.00 60.75 142 GLN A O 1
ATOM 1203 N N . ASN A 1 143 ? -23.299 -12.429 -23.976 1.00 57.00 143 ASN A N 1
ATOM 1204 C CA . ASN A 1 143 ? -23.963 -13.734 -23.853 1.00 57.00 143 ASN A CA 1
ATOM 1205 C C . ASN A 1 143 ? -24.028 -14.440 -22.481 1.00 57.00 143 ASN A C 1
ATOM 1207 O O . ASN A 1 143 ? -24.550 -15.549 -22.482 1.00 57.00 143 ASN A O 1
ATOM 1211 N N . GLN A 1 144 ? -23.602 -13.905 -21.321 1.00 55.56 144 GLN A N 1
ATOM 1212 C CA . GLN A 1 144 ? -23.807 -14.637 -20.041 1.00 55.56 144 GLN A CA 1
ATOM 1213 C C . GLN A 1 144 ? -23.654 -13.806 -18.745 1.00 55.56 144 GLN A C 1
ATOM 1215 O O . GLN A 1 144 ? -22.728 -13.013 -18.609 1.00 55.56 144 GLN A O 1
ATOM 1220 N N . GLU A 1 145 ? -24.557 -14.045 -17.780 1.00 59.28 145 GLU A N 1
ATOM 1221 C CA . GLU A 1 145 ? -24.808 -13.288 -16.529 1.00 59.28 145 GLU A CA 1
ATOM 1222 C C . GLU A 1 145 ? -23.947 -13.673 -15.299 1.00 59.28 145 GLU A C 1
ATOM 1224 O O . GLU A 1 145 ? -24.344 -13.429 -14.162 1.00 59.28 145 GLU A O 1
ATOM 1229 N N . LEU A 1 146 ? -22.753 -14.247 -15.457 1.00 57.34 146 LEU A N 1
ATOM 1230 C CA . LEU A 1 146 ? -21.889 -14.568 -14.308 1.00 57.34 146 LEU A CA 1
ATOM 1231 C C . LEU A 1 146 ? -20.479 -14.021 -14.524 1.00 57.34 146 LEU A C 1
ATOM 1233 O O . LEU A 1 146 ? -19.675 -14.584 -15.262 1.00 57.34 146 LEU A O 1
ATOM 1237 N N . TYR A 1 147 ? -20.189 -12.898 -13.863 1.00 55.97 147 TYR A N 1
ATOM 1238 C CA . TYR A 1 147 ? -18.857 -12.304 -13.797 1.00 55.97 147 TYR A CA 1
ATOM 1239 C C . TYR A 1 147 ? -17.967 -13.142 -12.870 1.00 55.97 147 TYR A C 1
ATOM 1241 O O . TYR A 1 147 ? -17.768 -12.804 -11.704 1.00 55.97 147 TYR A O 1
ATOM 1249 N N . GLU A 1 148 ? -17.430 -14.254 -13.368 1.00 60.28 148 GLU A N 1
ATOM 1250 C CA . GLU A 1 148 ? -16.291 -14.882 -12.704 1.00 60.28 148 GLU A CA 1
ATOM 1251 C C . GLU A 1 148 ? -15.096 -13.923 -12.761 1.00 60.28 148 GLU A C 1
ATOM 1253 O O . GLU A 1 148 ? -14.734 -13.409 -13.824 1.00 60.28 148 GLU A O 1
ATOM 1258 N N . ILE A 1 149 ? -14.490 -13.661 -11.599 1.00 59.81 149 ILE A N 1
ATOM 1259 C CA . ILE A 1 149 ? -13.279 -12.847 -11.477 1.00 59.81 149 ILE A CA 1
ATOM 1260 C C . ILE A 1 149 ? -12.170 -13.576 -12.243 1.00 59.81 149 ILE A C 1
ATOM 1262 O O . ILE A 1 149 ? -11.585 -14.537 -11.740 1.00 59.81 149 ILE A O 1
ATOM 1266 N N . GLN A 1 150 ? -11.896 -13.148 -13.478 1.00 59.81 150 GLN A N 1
ATOM 1267 C CA . GLN A 1 150 ? -10.822 -13.724 -14.278 1.00 59.81 150 GLN A CA 1
ATOM 1268 C C . GLN A 1 150 ? -9.487 -13.411 -13.605 1.00 59.81 150 GLN A C 1
ATOM 1270 O O . GLN A 1 150 ? -9.016 -12.275 -13.600 1.00 59.81 150 GLN A O 1
ATOM 1275 N N . GLN A 1 151 ? -8.875 -14.432 -13.008 1.00 64.44 151 GLN A N 1
ATOM 1276 C CA . GLN A 1 151 ? -7.549 -14.306 -12.422 1.00 64.44 151 GLN A CA 1
ATOM 1277 C C . GLN A 1 151 ? -6.526 -14.032 -13.529 1.00 64.44 151 GLN A C 1
ATOM 1279 O O . GLN A 1 151 ? -6.438 -14.769 -14.515 1.00 64.44 151 GLN A O 1
ATOM 1284 N N . HIS A 1 152 ? -5.720 -12.986 -13.355 1.00 75.38 152 HIS A N 1
ATOM 1285 C CA . HIS A 1 152 ? -4.639 -12.671 -14.282 1.00 75.38 152 HIS A CA 1
ATOM 1286 C C . HIS A 1 152 ? -3.593 -13.791 -14.262 1.00 75.38 152 HIS A C 1
ATOM 1288 O O . HIS A 1 152 ? -2.890 -14.007 -13.280 1.00 75.38 152 HIS A O 1
ATOM 1294 N N . ASN A 1 153 ? -3.468 -14.520 -15.370 1.00 80.88 153 ASN A N 1
ATOM 1295 C CA . ASN A 1 153 ? -2.568 -15.673 -15.485 1.00 80.88 153 ASN A CA 1
ATOM 1296 C C . ASN A 1 153 ? -1.171 -15.299 -16.024 1.00 80.88 153 ASN A C 1
ATOM 1298 O O . ASN A 1 153 ? -0.464 -16.123 -16.603 1.00 80.88 153 ASN A O 1
ATOM 1302 N N . THR A 1 154 ? -0.773 -14.035 -15.898 1.00 87.00 154 THR A N 1
ATOM 1303 C CA . THR A 1 154 ? 0.485 -13.543 -16.466 1.00 87.00 154 THR A CA 1
ATOM 1304 C C . THR A 1 154 ? 1.661 -13.886 -15.549 1.00 87.00 154 THR A C 1
ATOM 1306 O O . THR A 1 154 ? 1.499 -14.063 -14.339 1.00 87.00 154 THR A O 1
ATOM 1309 N N . VAL A 1 155 ? 2.869 -13.981 -16.116 1.00 89.25 155 VAL A N 1
ATOM 1310 C CA . VAL A 1 155 ? 4.088 -14.298 -15.346 1.00 89.25 155 VAL A CA 1
ATOM 1311 C C . VAL A 1 155 ? 4.338 -13.241 -14.269 1.00 89.25 155 VAL A C 1
ATOM 1313 O O . VAL A 1 155 ? 4.557 -13.595 -13.114 1.00 89.25 155 VAL A O 1
ATOM 1316 N N . ILE A 1 156 ? 4.216 -11.954 -14.621 1.00 91.50 156 ILE A N 1
ATOM 1317 C CA . ILE A 1 156 ? 4.332 -10.847 -13.662 1.00 91.50 156 ILE A CA 1
ATOM 1318 C C . ILE A 1 156 ? 3.285 -10.937 -12.555 1.00 91.50 156 ILE A C 1
ATOM 1320 O O . ILE A 1 156 ? 3.615 -10.719 -11.391 1.00 91.50 156 ILE A O 1
ATOM 1324 N N . TYR A 1 157 ? 2.047 -11.319 -12.880 1.00 90.69 157 TYR A N 1
ATOM 1325 C CA . TYR A 1 157 ? 1.023 -11.454 -11.857 1.00 90.69 157 TYR A CA 1
ATOM 1326 C C . TYR A 1 157 ? 1.379 -12.568 -10.867 1.00 90.69 157 TYR A C 1
ATOM 1328 O O . TYR A 1 157 ? 1.411 -12.346 -9.662 1.00 90.69 157 TYR A O 1
ATOM 1336 N N . LYS A 1 158 ? 1.718 -13.756 -11.374 1.00 90.81 158 LYS A N 1
ATOM 1337 C CA . LYS A 1 158 ? 2.011 -14.924 -10.535 1.00 90.81 158 LYS A CA 1
ATOM 1338 C C . LYS A 1 158 ? 3.282 -14.782 -9.705 1.00 90.81 158 LYS A C 1
ATOM 1340 O O . LYS A 1 158 ? 3.304 -15.228 -8.565 1.00 90.81 158 LYS A O 1
ATOM 1345 N N . GLN A 1 159 ? 4.344 -14.233 -10.286 1.00 94.19 159 GLN A N 1
ATOM 1346 C CA . GLN A 1 159 ? 5.663 -14.228 -9.651 1.00 94.19 159 GLN A CA 1
ATOM 1347 C C . GLN A 1 159 ? 5.917 -12.976 -8.813 1.00 94.19 159 GLN A C 1
ATOM 1349 O O . GLN A 1 159 ? 6.524 -13.093 -7.750 1.00 94.19 159 GLN A O 1
ATOM 1354 N N . LEU A 1 160 ? 5.449 -11.805 -9.259 1.00 95.12 160 LEU A N 1
ATOM 1355 C CA . LEU A 1 160 ? 5.640 -10.543 -8.545 1.00 95.12 160 LEU A CA 1
ATOM 1356 C C . LEU A 1 160 ? 4.389 -10.155 -7.759 1.00 95.12 160 LEU A C 1
ATOM 1358 O O . LEU A 1 160 ? 4.436 -10.087 -6.534 1.00 95.12 160 LEU A O 1
ATOM 1362 N N . ILE A 1 161 ? 3.274 -9.905 -8.450 1.00 94.75 161 ILE A N 1
ATOM 1363 C CA . ILE A 1 161 ? 2.100 -9.276 -7.829 1.00 94.75 161 ILE A CA 1
ATOM 1364 C C . ILE A 1 161 ? 1.527 -10.146 -6.719 1.00 94.75 161 ILE A C 1
ATOM 1366 O O . ILE A 1 161 ? 1.340 -9.658 -5.609 1.00 94.75 161 ILE A O 1
ATOM 1370 N N . GLU A 1 162 ? 1.261 -11.420 -6.998 1.00 93.50 162 GLU A N 1
ATOM 1371 C CA . GLU A 1 162 ? 0.669 -12.324 -6.020 1.00 93.50 162 GLU A CA 1
ATOM 1372 C C . GLU A 1 162 ? 1.609 -12.481 -4.823 1.00 93.50 162 GLU A C 1
ATOM 1374 O O . GLU A 1 162 ? 1.185 -12.220 -3.706 1.00 93.50 162 GLU A O 1
ATOM 1379 N N . THR A 1 163 ? 2.896 -12.768 -5.040 1.00 94.31 163 THR A N 1
ATOM 1380 C CA . THR A 1 163 ? 3.907 -12.883 -3.972 1.00 94.31 163 THR A CA 1
ATOM 1381 C C . THR A 1 163 ? 3.963 -11.641 -3.077 1.00 94.31 163 THR A C 1
ATOM 1383 O O . THR A 1 163 ? 3.926 -11.751 -1.847 1.00 94.31 163 THR A O 1
ATOM 1386 N N . VAL A 1 164 ? 4.022 -10.450 -3.679 1.00 95.38 164 VAL A N 1
ATOM 1387 C CA . VAL A 1 164 ? 4.137 -9.192 -2.936 1.00 95.38 164 VAL A CA 1
ATOM 1388 C C . VAL A 1 164 ? 2.838 -8.867 -2.206 1.00 95.38 164 VAL A C 1
ATOM 1390 O O . VAL A 1 164 ? 2.863 -8.642 -0.996 1.00 95.38 164 VAL A O 1
ATOM 1393 N N . LYS A 1 165 ? 1.694 -8.923 -2.901 1.00 94.88 165 LYS A N 1
ATOM 1394 C CA . LYS A 1 165 ? 0.353 -8.729 -2.322 1.00 94.88 165 LYS A CA 1
ATOM 1395 C C . LYS A 1 165 ? 0.157 -9.630 -1.115 1.00 94.88 165 LYS A C 1
ATOM 1397 O O . LYS A 1 165 ? -0.228 -9.161 -0.051 1.00 94.88 165 LYS A O 1
ATOM 1402 N N . GLN A 1 166 ? 0.486 -10.905 -1.270 1.00 92.62 166 GLN A N 1
ATOM 1403 C CA . GLN A 1 166 ? 0.409 -11.902 -0.223 1.00 92.62 166 GLN A CA 1
ATOM 1404 C C . GLN A 1 166 ? 1.184 -11.471 1.033 1.00 92.62 166 GLN A C 1
ATOM 1406 O O . GLN A 1 166 ? 0.624 -11.334 2.129 1.00 92.62 166 GLN A O 1
ATOM 1411 N N . ARG A 1 167 ? 2.479 -11.191 0.881 1.00 92.88 167 ARG A N 1
ATOM 1412 C CA . ARG A 1 167 ? 3.322 -10.781 2.007 1.00 92.88 167 ARG A CA 1
ATOM 1413 C C . ARG A 1 167 ? 2.804 -9.511 2.684 1.00 92.88 167 ARG A C 1
ATOM 1415 O O . ARG A 1 167 ? 2.737 -9.480 3.912 1.00 92.88 167 ARG A O 1
ATOM 1422 N N . VAL A 1 168 ? 2.424 -8.497 1.908 1.00 93.44 168 VAL A N 1
ATOM 1423 C CA . VAL A 1 168 ? 1.937 -7.217 2.438 1.00 93.44 168 VAL A CA 1
ATOM 1424 C C . VAL A 1 168 ? 0.591 -7.386 3.144 1.00 93.44 168 VAL A C 1
ATOM 1426 O O . VAL A 1 168 ? 0.437 -6.929 4.274 1.00 93.44 168 VAL A O 1
ATOM 1429 N N . HIS A 1 169 ? -0.354 -8.125 2.558 1.00 92.94 169 HIS A N 1
ATOM 1430 C CA . HIS A 1 169 ? -1.650 -8.421 3.182 1.00 92.94 169 HIS A CA 1
ATOM 1431 C C . HIS A 1 169 ? -1.484 -9.184 4.497 1.00 92.94 169 HIS A C 1
ATOM 1433 O O . HIS A 1 169 ? -2.216 -8.922 5.447 1.00 92.94 169 HIS A O 1
ATOM 1439 N N . LYS A 1 170 ? -0.493 -10.080 4.612 1.00 88.06 170 LYS A N 1
ATOM 1440 C CA . LYS A 1 170 ? -0.176 -10.740 5.890 1.00 88.06 170 LYS A CA 1
ATOM 1441 C C . LYS A 1 170 ? 0.246 -9.734 6.969 1.00 88.06 170 LYS A C 1
ATOM 1443 O O . LYS A 1 170 ? -0.183 -9.867 8.115 1.00 88.06 170 LYS A O 1
ATOM 1448 N N . LEU A 1 171 ? 1.066 -8.741 6.620 1.00 90.25 171 LEU A N 1
ATOM 1449 C CA . LEU A 1 171 ? 1.492 -7.689 7.552 1.00 90.25 171 LEU A CA 1
ATOM 1450 C C . LEU A 1 171 ? 0.326 -6.771 7.944 1.00 90.25 171 LEU A C 1
ATOM 1452 O O . LEU A 1 171 ? 0.150 -6.489 9.127 1.00 90.25 171 LEU A O 1
ATOM 1456 N N . ILE A 1 172 ? -0.506 -6.380 6.974 1.00 91.81 172 ILE A N 1
ATOM 1457 C CA . ILE A 1 172 ? -1.705 -5.566 7.209 1.00 91.81 172 ILE A CA 1
ATOM 1458 C C . ILE A 1 172 ? -2.690 -6.296 8.125 1.00 91.81 172 ILE A C 1
ATOM 1460 O O . ILE A 1 172 ? -3.127 -5.737 9.126 1.00 91.81 172 ILE A O 1
ATOM 1464 N N . ASN A 1 173 ? -2.997 -7.562 7.835 1.00 88.62 173 ASN A N 1
ATOM 1465 C CA . ASN A 1 173 ? -3.892 -8.365 8.666 1.00 88.62 173 ASN A CA 1
ATOM 1466 C C . ASN A 1 173 ? -3.381 -8.456 10.104 1.00 88.62 173 ASN A C 1
ATOM 1468 O O . ASN A 1 173 ? -4.157 -8.284 11.040 1.00 88.62 173 ASN A O 1
ATOM 1472 N N . ARG A 1 174 ? -2.073 -8.678 10.287 1.00 87.06 174 ARG A N 1
ATOM 1473 C CA . ARG A 1 174 ? -1.460 -8.687 11.618 1.00 87.06 174 ARG A CA 1
ATOM 1474 C C . ARG A 1 174 ? -1.671 -7.358 12.346 1.00 87.06 174 ARG A C 1
ATOM 1476 O O . ARG A 1 174 ? -2.096 -7.377 13.496 1.00 87.06 174 ARG A O 1
ATOM 1483 N N . PHE A 1 175 ? -1.402 -6.232 11.686 1.00 92.19 175 PHE A N 1
ATOM 1484 C CA . PHE A 1 175 ? -1.630 -4.905 12.262 1.00 92.19 175 PHE A CA 1
ATOM 1485 C C . PHE A 1 175 ? -3.092 -4.721 12.677 1.00 92.19 175 PHE A C 1
ATOM 1487 O O . PHE A 1 175 ? -3.362 -4.338 13.809 1.00 92.19 175 PHE A O 1
ATOM 1494 N N . ILE A 1 176 ? -4.034 -5.036 11.783 1.00 88.06 176 ILE A N 1
ATOM 1495 C CA . ILE A 1 176 ? -5.471 -4.887 12.032 1.00 88.06 176 ILE A CA 1
ATOM 1496 C C . ILE A 1 176 ? -5.890 -5.707 13.253 1.00 88.06 176 ILE A C 1
ATOM 1498 O O . ILE A 1 176 ? -6.587 -5.200 14.125 1.00 88.06 176 ILE A O 1
ATOM 1502 N N . VAL A 1 177 ? -5.438 -6.957 13.351 1.00 85.25 177 VAL A N 1
ATOM 1503 C CA . VAL A 1 177 ? -5.705 -7.817 14.508 1.00 85.25 177 VAL A CA 1
ATOM 1504 C C . VAL A 1 177 ? -5.215 -7.189 15.807 1.00 85.25 177 VAL A C 1
ATOM 1506 O O . VAL A 1 177 ? -5.994 -7.049 16.749 1.00 85.25 177 VAL A O 1
ATOM 1509 N N . GLU A 1 178 ? -3.935 -6.822 15.864 1.00 87.44 178 GLU A N 1
ATOM 1510 C CA . GLU A 1 178 ? -3.320 -6.243 17.061 1.00 87.44 178 GLU A CA 1
ATOM 1511 C C . GLU A 1 178 ? -4.031 -4.924 17.447 1.00 87.44 178 GLU A C 1
ATOM 1513 O O . GLU A 1 178 ? -4.371 -4.719 18.614 1.00 87.44 178 GLU A O 1
ATOM 1518 N N . ALA A 1 179 ? -4.368 -4.085 16.462 1.00 90.00 179 ALA A N 1
ATOM 1519 C CA . ALA A 1 179 ? -5.102 -2.835 16.651 1.00 90.00 179 ALA A CA 1
ATOM 1520 C C . ALA A 1 179 ? -6.526 -3.047 17.197 1.00 90.00 179 ALA A C 1
ATOM 1522 O O . ALA A 1 179 ? -6.966 -2.314 18.081 1.00 90.00 179 ALA A O 1
ATOM 1523 N N . LEU A 1 180 ? -7.250 -4.070 16.731 1.00 86.50 180 LEU A N 1
ATOM 1524 C CA . LEU A 1 180 ? -8.594 -4.389 17.229 1.00 86.50 180 LEU A CA 1
ATOM 1525 C C . LEU A 1 180 ? -8.584 -4.878 18.675 1.00 86.50 180 LEU A C 1
ATOM 1527 O O . LEU A 1 180 ? -9.515 -4.578 19.422 1.00 86.50 180 LEU A O 1
ATOM 1531 N N . TYR A 1 181 ? -7.548 -5.616 19.078 1.00 86.00 181 TYR A N 1
ATOM 1532 C CA . TYR A 1 181 ? -7.362 -5.982 20.481 1.00 86.00 181 TYR A CA 1
ATOM 1533 C C . TYR A 1 181 ? -7.162 -4.741 21.345 1.00 86.00 181 TYR A C 1
ATOM 1535 O O . TYR A 1 181 ? -7.850 -4.587 22.353 1.00 86.00 181 TYR A O 1
ATOM 1543 N N . ILE A 1 182 ? -6.278 -3.833 20.929 1.00 88.12 182 ILE A N 1
ATOM 1544 C CA . ILE A 1 182 ? -6.050 -2.563 21.629 1.00 88.12 182 ILE A CA 1
ATOM 1545 C C . ILE A 1 182 ? -7.358 -1.769 21.738 1.00 88.12 182 ILE A C 1
ATOM 1547 O O . ILE A 1 182 ? -7.733 -1.339 22.827 1.00 88.12 182 ILE A O 1
ATOM 1551 N N . LEU A 1 183 ? -8.093 -1.652 20.631 1.00 87.81 183 LEU A N 1
ATOM 1552 C CA . LEU A 1 183 ? -9.376 -0.960 20.573 1.00 87.81 183 LEU A CA 1
ATOM 1553 C C . LEU A 1 183 ? -10.413 -1.582 21.519 1.00 87.81 183 LEU A C 1
ATOM 1555 O O . LEU A 1 183 ? -11.117 -0.862 22.222 1.00 87.81 183 LEU A O 1
ATOM 1559 N N . TYR A 1 184 ? -10.490 -2.914 21.572 1.00 86.81 184 TYR A N 1
ATOM 1560 C CA . TYR A 1 184 ? -11.370 -3.632 22.494 1.00 86.81 184 TYR A CA 1
ATOM 1561 C C . TYR A 1 184 ? -11.073 -3.277 23.957 1.00 86.81 184 TYR A C 1
ATOM 1563 O O . TYR A 1 184 ? -12.002 -2.972 24.707 1.00 86.81 184 TYR A O 1
ATOM 1571 N N . PHE A 1 185 ? -9.800 -3.293 24.365 1.00 88.75 185 PHE A N 1
ATOM 1572 C CA . PHE A 1 185 ? -9.412 -2.993 25.745 1.00 88.75 185 PHE A CA 1
ATOM 1573 C C . PHE A 1 185 ? -9.676 -1.533 26.121 1.00 88.75 185 PHE A C 1
ATOM 1575 O O . PHE A 1 185 ? -10.244 -1.273 27.180 1.00 88.75 185 PHE A O 1
ATOM 1582 N N . GLU A 1 186 ? -9.334 -0.586 25.248 1.00 87.62 186 GLU A N 1
ATOM 1583 C CA . GLU A 1 186 ? -9.541 0.840 25.527 1.00 87.62 186 GLU A CA 1
ATOM 1584 C C . GLU A 1 186 ? -11.027 1.209 25.567 1.00 87.62 186 GLU A C 1
ATOM 1586 O O . GLU A 1 186 ? -11.470 1.897 26.485 1.00 87.62 186 GLU A O 1
ATOM 1591 N N . LEU A 1 187 ? -11.841 0.676 24.650 1.00 83.31 187 LEU A N 1
ATOM 1592 C CA . LEU A 1 187 ? -13.289 0.886 24.703 1.00 83.31 187 LEU A CA 1
ATOM 1593 C C . LEU A 1 187 ? -13.933 0.225 25.928 1.00 83.31 187 LEU A C 1
ATOM 1595 O O . LEU A 1 187 ? -14.885 0.783 26.470 1.00 83.31 187 LEU A O 1
ATOM 1599 N N . SER A 1 188 ? -13.420 -0.921 26.387 1.00 83.50 188 SER A N 1
ATOM 1600 C CA . SER A 1 188 ? -13.897 -1.569 27.621 1.00 83.50 188 SER A CA 1
ATOM 1601 C C . SER A 1 188 ? -13.559 -0.729 28.857 1.00 83.50 188 SER A C 1
ATOM 1603 O O . SER A 1 188 ? -14.421 -0.484 29.692 1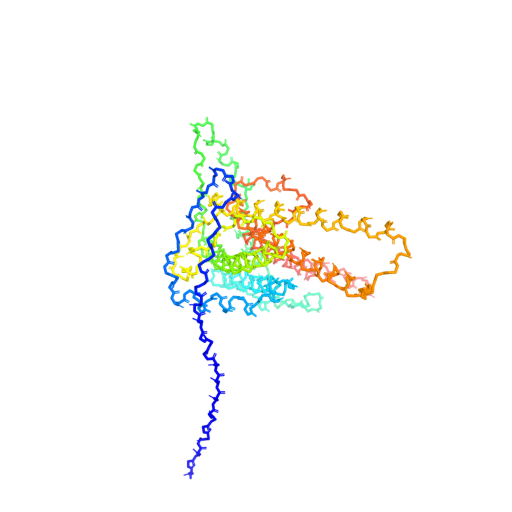.00 83.50 188 SER A O 1
ATOM 1605 N N . LYS A 1 189 ? -12.340 -0.180 28.932 1.00 85.94 189 LYS A N 1
ATOM 1606 C CA . LYS A 1 189 ? -11.941 0.741 30.006 1.00 85.94 189 LYS A CA 1
ATOM 1607 C C . LYS A 1 189 ? -12.838 1.985 30.045 1.00 85.94 189 LYS A C 1
ATOM 1609 O O . LYS A 1 189 ? -13.283 2.395 31.114 1.00 85.94 189 LYS A O 1
ATOM 1614 N N . LEU A 1 190 ? -13.126 2.586 28.888 1.00 80.56 190 LEU A N 1
ATOM 1615 C CA . LEU A 1 190 ? -14.015 3.750 28.803 1.00 80.56 190 LEU A CA 1
ATOM 1616 C C . LEU A 1 190 ? -15.464 3.384 29.154 1.00 80.56 190 LEU A C 1
ATOM 1618 O O . LEU A 1 190 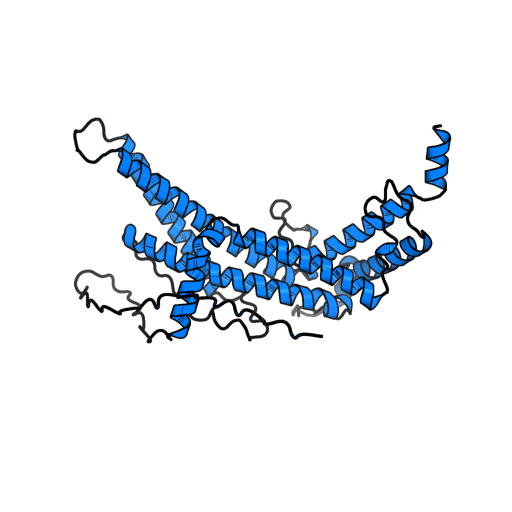? -16.147 4.151 29.827 1.00 80.56 190 LEU A O 1
ATOM 1622 N N . SER A 1 191 ? -15.925 2.206 28.736 1.00 80.38 191 SER A N 1
ATOM 1623 C CA . SER A 1 191 ? -17.233 1.656 29.102 1.00 80.38 191 SER A CA 1
ATOM 1624 C C . SER A 1 191 ? -17.413 1.592 30.621 1.00 80.38 191 SER A C 1
ATOM 1626 O O . SER A 1 191 ? -18.420 2.100 31.117 1.00 80.38 191 SER A O 1
ATOM 1628 N N . ASP A 1 192 ? -16.414 1.087 31.348 1.00 78.69 192 ASP A N 1
ATOM 1629 C CA . ASP A 1 192 ? -16.425 1.021 32.814 1.00 78.69 192 ASP A CA 1
ATOM 1630 C C . ASP A 1 192 ? -16.426 2.418 33.459 1.00 78.69 192 ASP A C 1
ATOM 1632 O O . ASP A 1 192 ? -17.211 2.685 34.372 1.00 78.69 192 ASP A O 1
ATOM 1636 N N . ILE A 1 193 ? -15.590 3.340 32.961 1.00 79.75 193 ILE A N 1
ATOM 1637 C CA . ILE A 1 193 ? -15.475 4.713 33.489 1.00 79.75 193 ILE A CA 1
ATOM 1638 C C . ILE A 1 193 ? -16.789 5.488 33.332 1.00 79.75 193 ILE A C 1
ATOM 1640 O O . ILE A 1 193 ? -17.218 6.183 34.254 1.00 79.75 193 ILE A O 1
ATOM 1644 N N . TYR A 1 194 ? -17.431 5.376 32.169 1.00 76.69 194 TYR A N 1
ATOM 1645 C CA . TYR A 1 194 ? -18.643 6.129 31.838 1.00 76.69 194 TYR A CA 1
ATOM 1646 C C . TYR A 1 194 ? -19.938 5.355 32.102 1.00 76.69 194 TYR A C 1
ATOM 1648 O O . TYR A 1 194 ? -21.017 5.875 31.820 1.00 76.69 194 TYR A O 1
ATOM 1656 N N . GLN A 1 195 ? -19.844 4.135 32.642 1.00 80.94 195 GLN A N 1
ATOM 1657 C CA . GLN A 1 195 ? -20.981 3.241 32.891 1.00 80.94 195 GLN A CA 1
ATOM 1658 C C . GLN A 1 195 ? -21.857 3.046 31.640 1.00 80.94 195 GLN A C 1
ATOM 1660 O O . GLN A 1 195 ? -23.086 2.991 31.715 1.00 80.94 195 GLN A O 1
ATOM 1665 N N . ILE A 1 196 ? -21.229 2.982 30.463 1.00 74.69 196 ILE A N 1
ATOM 1666 C CA . ILE A 1 196 ? -21.926 2.695 29.207 1.00 74.69 196 ILE A CA 1
ATOM 1667 C C . ILE A 1 196 ? -21.843 1.198 28.988 1.00 74.69 196 ILE A C 1
ATOM 1669 O O . ILE A 1 196 ? -20.745 0.684 28.838 1.00 74.69 196 ILE A O 1
ATOM 1673 N N . ASP A 1 197 ? -22.974 0.509 28.875 1.00 70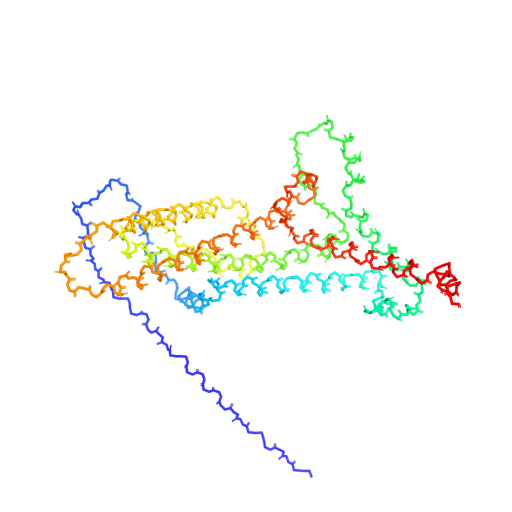.12 197 ASP A N 1
ATOM 1674 C CA . ASP A 1 197 ? -22.988 -0.892 28.452 1.00 70.12 197 ASP A CA 1
ATOM 1675 C C . ASP A 1 197 ? -22.496 -1.022 26.999 1.00 70.12 197 ASP A C 1
ATOM 1677 O O . ASP A 1 197 ? -23.225 -0.780 26.029 1.00 70.12 197 ASP A O 1
ATOM 1681 N N . VAL A 1 198 ? -21.230 -1.409 26.841 1.00 64.56 198 VAL A N 1
ATOM 1682 C CA . VAL A 1 198 ? -20.589 -1.614 25.544 1.00 64.56 198 VAL A CA 1
ATOM 1683 C C . VAL A 1 198 ? -20.516 -3.110 25.236 1.00 64.56 198 VAL A C 1
ATOM 1685 O O . VAL A 1 198 ? -19.728 -3.863 25.799 1.00 64.56 198 VAL A O 1
ATOM 1688 N N . PHE A 1 199 ? -21.331 -3.558 24.280 1.00 68.19 199 PHE A N 1
ATOM 1689 C CA . PHE A 1 199 ? -21.342 -4.953 23.828 1.00 68.19 199 PHE A CA 1
ATOM 1690 C C . PHE A 1 199 ? -20.311 -5.192 22.718 1.00 68.19 199 PHE A C 1
ATOM 1692 O O . PHE A 1 199 ? -20.662 -5.327 21.537 1.00 68.19 199 PHE A O 1
ATOM 1699 N N . LEU A 1 200 ? -19.034 -5.270 23.092 1.00 66.75 200 LEU A N 1
ATOM 1700 C CA . LEU A 1 200 ? -17.970 -5.704 22.189 1.00 66.75 200 LEU A CA 1
ATOM 1701 C C . LEU A 1 200 ? -17.711 -7.197 22.381 1.00 66.75 200 LEU A C 1
ATOM 1703 O O . LEU A 1 200 ? -17.549 -7.691 23.494 1.00 66.75 200 LEU A O 1
ATOM 1707 N N . ARG A 1 201 ? -17.681 -7.946 21.277 1.00 71.88 201 ARG A N 1
ATOM 1708 C CA . ARG A 1 201 ? -17.164 -9.314 21.321 1.00 71.88 201 ARG A CA 1
ATOM 1709 C C . ARG A 1 201 ? -15.650 -9.222 21.297 1.00 71.88 201 ARG A C 1
ATOM 1711 O O . ARG A 1 201 ? -15.108 -8.620 20.372 1.00 71.88 201 ARG A O 1
ATOM 1718 N N . LYS A 1 202 ? -14.994 -9.845 22.280 1.00 71.06 202 LYS A N 1
ATOM 1719 C CA . LYS A 1 202 ? -13.543 -10.026 22.253 1.00 71.06 202 LYS A CA 1
ATOM 1720 C C . LYS A 1 202 ? -13.172 -10.680 20.919 1.00 71.06 202 LYS A C 1
ATOM 1722 O O . LYS A 1 202 ? -13.773 -11.715 20.591 1.00 71.06 202 LYS A O 1
ATOM 1727 N N . PRO A 1 203 ? -12.223 -10.117 20.156 1.00 71.06 203 PRO A N 1
ATOM 1728 C CA . PRO A 1 203 ? -11.695 -10.800 18.989 1.00 71.06 203 PRO A CA 1
ATOM 1729 C C . PRO A 1 203 ? -11.088 -12.111 19.499 1.00 71.06 203 PRO A C 1
ATOM 1731 O O . PRO A 1 203 ? -10.126 -12.092 20.246 1.00 71.06 203 PRO A O 1
ATOM 1734 N N . THR A 1 204 ? -11.740 -13.249 19.265 1.00 58.41 204 THR A N 1
ATOM 1735 C CA . THR A 1 204 ? -11.412 -14.527 19.938 1.00 58.41 204 THR A CA 1
ATOM 1736 C C . THR A 1 204 ? -10.711 -15.512 19.006 1.00 58.41 204 THR A C 1
ATOM 1738 O O . THR A 1 204 ? -10.220 -16.540 19.454 1.00 58.41 204 THR A O 1
ATOM 1741 N N . GLU A 1 205 ? -10.628 -15.187 17.715 1.00 58.47 205 GLU A N 1
ATOM 1742 C CA . GLU A 1 205 ? -10.125 -16.075 16.657 1.00 58.47 205 GLU A CA 1
ATOM 1743 C C . GLU A 1 205 ? -8.823 -15.563 16.011 1.00 58.47 205 GLU A C 1
ATOM 1745 O O . GLU A 1 205 ? -8.302 -16.190 15.093 1.00 58.47 205 GLU A O 1
ATOM 1750 N N . LEU A 1 206 ? -8.283 -14.428 16.469 1.00 54.62 206 LEU A N 1
ATOM 1751 C CA . LEU A 1 206 ? -7.358 -13.634 15.662 1.00 54.62 206 LEU A CA 1
ATOM 1752 C C . LEU A 1 206 ? -5.856 -13.894 15.890 1.00 54.62 206 LEU A C 1
ATOM 1754 O O . LEU A 1 206 ? -5.063 -13.433 15.079 1.00 54.62 206 LEU A O 1
ATOM 1758 N N . ILE A 1 207 ? -5.420 -14.621 16.925 1.00 52.81 207 ILE A N 1
ATOM 1759 C CA . ILE A 1 207 ? -3.967 -14.723 17.200 1.00 52.81 207 ILE A CA 1
ATOM 1760 C C . ILE A 1 207 ? -3.293 -15.913 16.485 1.00 52.81 207 ILE A C 1
ATOM 1762 O O . ILE A 1 207 ? -2.128 -15.832 16.106 1.00 52.81 207 ILE A O 1
ATOM 1766 N N . ASN A 1 208 ? -4.042 -16.956 16.108 1.00 54.88 208 ASN A N 1
ATOM 1767 C CA . ASN A 1 208 ? -3.517 -18.103 15.342 1.00 54.88 208 ASN A CA 1
ATOM 1768 C C . ASN A 1 208 ? -3.411 -17.843 13.817 1.00 54.88 208 ASN A C 1
ATOM 1770 O O . ASN A 1 208 ? -3.712 -18.709 12.993 1.00 54.88 208 ASN A O 1
ATOM 1774 N N . ILE A 1 209 ? -3.007 -16.632 13.411 1.00 54.62 209 ILE A N 1
ATOM 1775 C CA . ILE A 1 209 ? -2.873 -16.235 11.993 1.00 54.62 209 ILE A CA 1
ATOM 1776 C C . ILE A 1 209 ? -1.495 -16.604 11.411 1.00 54.62 209 ILE A C 1
ATOM 1778 O O . ILE A 1 209 ? -1.299 -16.505 10.199 1.00 54.62 209 ILE A O 1
ATOM 1782 N N . SER A 1 210 ? -0.529 -17.071 12.217 1.00 52.12 210 SER A N 1
ATOM 1783 C CA . SER A 1 210 ? 0.837 -17.307 11.715 1.00 52.12 210 SER A CA 1
ATOM 1784 C C . SER A 1 210 ? 0.897 -18.304 10.549 1.00 52.12 210 SER A C 1
ATOM 1786 O O . SER A 1 210 ? 1.710 -18.088 9.640 1.00 52.12 210 SER A O 1
ATOM 1788 N N . ASP A 1 211 ? -0.014 -19.287 10.514 1.00 54.78 211 ASP A N 1
ATOM 1789 C CA . ASP A 1 211 ? 0.151 -20.500 9.698 1.00 54.78 211 ASP A CA 1
ATOM 1790 C C . ASP A 1 211 ? -0.953 -20.756 8.658 1.00 54.78 211 ASP A C 1
ATOM 1792 O O . ASP A 1 211 ? -0.812 -21.660 7.834 1.00 54.78 211 ASP A O 1
ATOM 1796 N N . LYS A 1 212 ? -2.050 -19.983 8.637 1.00 54.12 212 LYS A N 1
ATOM 1797 C CA . LYS A 1 212 ? -3.124 -20.208 7.652 1.00 54.12 212 LYS A CA 1
ATOM 1798 C C . LYS A 1 212 ? -2.883 -19.412 6.362 1.00 54.12 212 LYS A C 1
ATOM 1800 O O . LYS A 1 212 ? -2.780 -18.184 6.422 1.00 54.12 212 LYS A O 1
ATOM 1805 N N . PRO A 1 213 ? -2.826 -20.070 5.187 1.00 48.81 213 PRO A N 1
ATOM 1806 C CA . PRO A 1 213 ? -2.773 -19.376 3.910 1.00 48.81 213 PRO A CA 1
ATOM 1807 C C . PRO A 1 213 ? -4.135 -18.717 3.655 1.00 48.81 213 PRO A C 1
ATOM 1809 O O . PRO A 1 213 ? -5.130 -19.403 3.467 1.00 48.81 213 PRO A O 1
ATOM 1812 N N . TYR A 1 214 ? -4.161 -17.385 3.686 1.00 52.19 214 TYR A N 1
ATOM 1813 C CA . TYR A 1 214 ? -5.241 -16.520 3.196 1.00 52.19 214 TYR A CA 1
ATOM 1814 C C . TYR A 1 214 ? -6.658 -16.880 3.644 1.00 52.19 214 TYR A C 1
ATOM 1816 O O . TYR A 1 214 ? -7.421 -17.503 2.912 1.00 52.19 214 TYR A O 1
ATOM 1824 N N . ILE A 1 215 ? -7.070 -16.348 4.793 1.00 47.69 215 ILE A N 1
ATOM 1825 C CA . ILE A 1 215 ? -8.484 -16.014 4.976 1.00 47.69 215 ILE A CA 1
ATOM 1826 C C . ILE A 1 215 ? -8.613 -14.548 4.568 1.00 47.69 215 ILE A C 1
ATOM 1828 O O . ILE A 1 215 ? -8.114 -13.659 5.257 1.00 47.69 215 ILE A O 1
ATOM 1832 N N . TYR A 1 216 ? -9.215 -14.299 3.403 1.00 48.19 216 TYR A N 1
ATOM 1833 C CA . TYR A 1 216 ? -9.674 -12.964 3.032 1.00 48.19 216 TYR A CA 1
ATOM 1834 C C . TYR A 1 216 ? -10.730 -12.547 4.063 1.00 48.19 216 TYR A C 1
ATOM 1836 O O . TYR A 1 216 ? -11.894 -12.921 3.962 1.00 48.19 216 TYR A O 1
ATOM 1844 N N . TYR A 1 217 ? -10.329 -11.778 5.076 1.00 50.09 217 TYR A N 1
ATOM 1845 C CA . TYR A 1 217 ? -11.261 -11.197 6.048 1.00 50.09 217 TYR A CA 1
ATOM 1846 C C . TYR A 1 217 ? -12.157 -10.112 5.426 1.00 50.09 217 TYR A C 1
ATOM 1848 O O . TYR A 1 217 ? -13.040 -9.591 6.105 1.00 50.09 217 TYR A O 1
ATOM 1856 N N . SER A 1 218 ? -11.987 -9.796 4.131 1.00 42.44 218 SER A N 1
ATOM 1857 C CA . SER A 1 218 ? -12.733 -8.749 3.418 1.00 42.44 218 SER A CA 1
ATOM 1858 C C . SER A 1 218 ? -14.237 -9.013 3.284 1.00 42.44 218 SER A C 1
ATOM 1860 O O . SER A 1 218 ? -14.941 -8.196 2.701 1.00 42.44 218 SER A O 1
ATOM 1862 N N . THR A 1 219 ? -14.757 -10.118 3.819 1.00 44.75 219 THR A N 1
ATOM 1863 C CA . THR A 1 219 ? -16.201 -10.393 3.865 1.00 44.75 219 THR A CA 1
ATOM 1864 C C . THR A 1 219 ? -16.692 -10.894 5.212 1.00 44.75 219 THR A C 1
ATOM 1866 O O . THR A 1 219 ? -17.847 -11.315 5.305 1.00 44.75 219 THR A O 1
ATOM 1869 N N . ASP A 1 220 ? -15.877 -10.865 6.270 1.00 54.44 220 ASP A N 1
ATOM 1870 C CA . ASP A 1 220 ? -16.425 -11.196 7.577 1.00 54.44 220 ASP A CA 1
ATOM 1871 C C . ASP A 1 220 ? -17.299 -10.025 8.024 1.00 54.44 220 ASP A C 1
ATOM 1873 O O . ASP A 1 220 ? -16.834 -9.034 8.583 1.00 54.44 220 ASP A O 1
ATOM 1877 N N . LEU A 1 221 ? -18.605 -10.163 7.781 1.00 58.62 221 LEU A N 1
ATOM 1878 C CA . LEU A 1 221 ? -19.680 -9.298 8.266 1.00 58.62 221 LEU A CA 1
ATOM 1879 C C . LEU A 1 221 ? -19.461 -8.900 9.743 1.00 58.62 221 LEU A C 1
ATOM 1881 O O . LEU A 1 221 ? -19.866 -7.826 10.173 1.00 58.62 221 LEU A O 1
ATOM 1885 N N . LYS A 1 222 ? -18.775 -9.753 10.514 1.00 71.38 222 LYS A N 1
ATOM 1886 C CA . LYS A 1 222 ? -18.356 -9.530 11.901 1.00 71.38 222 LYS A CA 1
ATOM 1887 C C . LYS A 1 222 ? -17.394 -8.345 12.085 1.00 71.38 222 LYS A C 1
ATOM 1889 O O . LYS A 1 222 ? -17.555 -7.616 13.059 1.00 71.38 222 LYS A O 1
ATOM 1894 N N . MET A 1 223 ? -16.421 -8.149 11.193 1.00 71.69 223 MET A N 1
ATOM 1895 C CA . MET A 1 223 ? -15.413 -7.084 11.284 1.00 71.69 223 MET A CA 1
ATOM 1896 C C . MET A 1 223 ? -16.029 -5.711 11.026 1.00 71.69 223 MET A C 1
ATOM 1898 O O . MET A 1 223 ? -15.908 -4.803 11.843 1.00 71.69 223 MET A O 1
ATOM 1902 N N . ASP A 1 224 ? -16.748 -5.580 9.914 1.00 72.94 224 ASP A N 1
ATOM 1903 C CA . ASP A 1 224 ? -17.454 -4.348 9.559 1.00 72.94 224 ASP A CA 1
ATOM 1904 C C . ASP A 1 224 ? -18.498 -3.993 10.632 1.00 72.94 224 ASP A C 1
ATOM 1906 O O . ASP A 1 224 ? -18.603 -2.847 11.069 1.00 72.94 224 ASP A O 1
ATOM 1910 N N . GLN A 1 225 ? -19.205 -4.995 11.172 1.00 76.75 225 GLN A N 1
ATOM 1911 C CA . GLN A 1 225 ? -20.076 -4.799 12.332 1.00 76.75 225 GLN A CA 1
ATOM 1912 C C . GLN A 1 225 ? -19.319 -4.326 13.578 1.00 76.75 225 GLN A C 1
ATOM 1914 O O . GLN A 1 225 ? -19.862 -3.509 14.323 1.00 76.75 225 GLN A O 1
ATOM 1919 N N . PHE A 1 226 ? -18.109 -4.831 13.836 1.00 77.06 226 PHE A N 1
ATOM 1920 C CA . PHE A 1 226 ? -17.289 -4.388 14.961 1.00 77.06 226 PHE A CA 1
ATOM 1921 C C . PHE A 1 226 ? -16.879 -2.923 14.792 1.00 77.06 226 PHE A C 1
ATOM 1923 O O . PHE A 1 226 ? -17.168 -2.124 15.677 1.00 77.06 226 PHE A O 1
ATOM 1930 N N . LEU A 1 227 ? -16.319 -2.539 13.641 1.00 75.88 227 LEU A N 1
ATOM 1931 C CA . LEU A 1 227 ? -15.902 -1.157 13.368 1.00 75.88 227 LEU A CA 1
ATOM 1932 C C . LEU A 1 227 ? -17.081 -0.179 13.428 1.00 75.88 227 LEU A C 1
ATOM 1934 O O . LEU A 1 227 ? -17.010 0.836 14.119 1.00 75.88 227 LEU A O 1
ATOM 1938 N N . LYS A 1 228 ? -18.220 -0.525 12.814 1.00 81.44 228 LYS A N 1
ATOM 1939 C CA . LYS A 1 228 ? -19.454 0.277 12.901 1.00 81.44 228 LYS A CA 1
ATOM 1940 C C . LYS A 1 228 ? -19.932 0.459 14.341 1.00 81.44 228 LYS A C 1
ATOM 1942 O O . LYS A 1 228 ? -20.402 1.538 14.703 1.00 81.44 228 LYS A O 1
ATOM 1947 N N . ARG A 1 229 ? -19.827 -0.580 15.178 1.00 76.25 229 ARG A N 1
ATOM 1948 C CA . ARG A 1 229 ? -20.168 -0.486 16.607 1.00 76.25 229 ARG A CA 1
ATOM 1949 C C . ARG A 1 229 ? -19.181 0.401 17.357 1.00 76.25 229 ARG A C 1
ATOM 1951 O O . ARG A 1 229 ? -19.639 1.267 18.097 1.00 76.25 229 ARG A O 1
ATOM 1958 N N . SER A 1 230 ? -17.881 0.236 17.131 1.00 76.06 230 SER A N 1
ATOM 1959 C CA . SER A 1 230 ? -16.828 1.057 17.738 1.00 76.06 230 SER A CA 1
ATOM 1960 C C . SER A 1 230 ? -17.008 2.543 17.414 1.00 76.06 230 SER A C 1
ATOM 1962 O O . SER A 1 230 ? -17.078 3.355 18.333 1.00 76.06 230 SER A O 1
ATOM 1964 N N . ASN A 1 231 ? -17.231 2.892 16.142 1.00 77.25 231 ASN A N 1
ATOM 1965 C CA . ASN A 1 231 ? -17.525 4.267 15.715 1.00 77.25 231 ASN A CA 1
ATOM 1966 C C . ASN A 1 231 ? -18.780 4.837 16.395 1.00 77.25 231 ASN A C 1
ATOM 1968 O O . ASN A 1 231 ? -18.803 5.988 16.838 1.00 77.25 231 ASN A O 1
ATOM 1972 N N . ARG A 1 232 ? -19.838 4.026 16.530 1.00 78.25 232 ARG A N 1
ATOM 1973 C CA . ARG A 1 232 ? -21.065 4.444 17.222 1.00 78.25 232 ARG A CA 1
ATOM 1974 C C . ARG A 1 232 ? -20.818 4.722 18.705 1.00 78.25 232 ARG A C 1
ATOM 1976 O O . ARG A 1 232 ? -21.326 5.718 19.215 1.00 78.25 232 ARG A O 1
ATOM 1983 N N . ILE A 1 233 ? -20.067 3.861 19.391 1.00 74.12 233 ILE A N 1
ATOM 1984 C CA . ILE A 1 233 ? -19.704 4.042 20.806 1.00 74.12 233 ILE A CA 1
ATOM 1985 C C . ILE A 1 233 ? -18.899 5.329 20.974 1.00 74.12 233 ILE A C 1
ATOM 1987 O O . ILE A 1 233 ? -19.216 6.148 21.834 1.00 74.12 233 ILE A O 1
ATOM 1991 N N . LEU A 1 234 ? -17.917 5.547 20.105 1.00 75.38 234 LEU A N 1
ATOM 1992 C CA . LEU A 1 234 ? -17.061 6.720 20.164 1.00 75.38 234 LEU A CA 1
ATOM 1993 C C . LEU A 1 234 ? -17.837 8.019 19.896 1.00 75.38 234 LEU A C 1
ATOM 1995 O O . LEU A 1 234 ? -17.670 8.993 20.626 1.00 75.38 234 LEU A O 1
ATOM 1999 N N . THR A 1 235 ? -18.788 8.004 18.959 1.00 79.94 235 THR A N 1
ATOM 2000 C CA . THR A 1 235 ? -19.706 9.135 18.729 1.00 79.94 235 THR A CA 1
ATOM 2001 C C . THR A 1 235 ? -20.552 9.447 19.973 1.00 79.94 235 THR A C 1
ATOM 2003 O O . THR A 1 235 ? -20.780 10.612 20.308 1.00 79.94 235 THR A O 1
ATOM 2006 N N . ILE A 1 236 ? -21.031 8.416 20.683 1.00 75.94 236 ILE A N 1
ATOM 2007 C CA . ILE A 1 236 ? -21.797 8.584 21.930 1.00 75.94 236 ILE A CA 1
ATOM 2008 C C . ILE A 1 236 ? -20.916 9.214 23.017 1.00 75.94 236 ILE A C 1
ATOM 2010 O O . ILE A 1 236 ? -21.346 10.176 23.654 1.00 75.94 236 ILE A O 1
ATOM 2014 N N . LEU A 1 237 ? -19.687 8.718 23.186 1.00 73.25 237 LEU A N 1
ATOM 2015 C CA . LEU A 1 237 ? -18.709 9.230 24.153 1.00 73.25 237 LEU A CA 1
ATOM 2016 C C . LEU A 1 237 ? -18.353 10.698 23.882 1.00 73.25 237 LEU A C 1
ATOM 2018 O O . LEU A 1 237 ? -18.446 11.536 24.780 1.00 73.25 237 LEU A O 1
ATOM 2022 N N . GLN A 1 238 ? -18.042 11.040 22.628 1.00 80.50 238 GLN A N 1
ATOM 2023 C CA . GLN A 1 238 ? -17.774 12.420 22.211 1.00 80.50 238 GLN A CA 1
ATOM 2024 C C . GLN A 1 238 ? -18.963 13.341 22.507 1.00 80.50 238 GLN A C 1
ATOM 2026 O O . GLN A 1 238 ? -18.796 14.436 23.051 1.00 80.50 238 GLN A O 1
ATOM 2031 N N . LYS A 1 239 ? -20.188 12.889 22.212 1.00 81.38 239 LYS A N 1
ATOM 2032 C CA . LYS A 1 239 ? -21.398 13.660 22.509 1.00 81.38 239 LYS A CA 1
ATOM 2033 C C . LYS A 1 239 ? -21.564 13.881 24.014 1.00 81.38 239 LYS A C 1
ATOM 2035 O O . LYS A 1 239 ? -21.856 15.004 24.423 1.00 81.38 239 LYS A O 1
ATOM 2040 N N . GLN A 1 240 ? -21.355 12.863 24.844 1.00 75.81 240 GLN A N 1
ATOM 2041 C CA . GLN A 1 240 ? -21.449 13.003 26.301 1.00 75.81 240 GLN A CA 1
ATOM 2042 C C . GLN A 1 240 ? -20.409 13.984 26.861 1.00 75.81 240 GLN A C 1
ATOM 2044 O O . GLN A 1 240 ? -20.766 14.845 27.666 1.00 75.81 240 GLN A O 1
ATOM 2049 N N . LEU A 1 241 ? -19.165 13.937 26.377 1.00 74.50 241 LEU A N 1
ATOM 2050 C CA . LEU A 1 241 ? -18.119 14.897 26.756 1.00 74.50 241 LEU A CA 1
ATOM 2051 C C . LEU A 1 241 ? -18.429 16.330 26.308 1.00 74.50 241 LEU A C 1
ATOM 2053 O O . LEU A 1 241 ? -18.151 17.290 27.032 1.00 74.50 241 LEU A O 1
ATOM 2057 N N . SER A 1 242 ? -19.054 16.501 25.139 1.00 77.19 242 SER A N 1
ATOM 2058 C CA . SER A 1 242 ? -19.499 17.825 24.691 1.00 77.19 242 SER A CA 1
ATOM 2059 C C . SER A 1 242 ? -20.596 18.394 25.607 1.00 77.19 242 SER A C 1
ATOM 2061 O O . SER A 1 242 ? -20.552 19.571 25.970 1.00 77.19 242 SER A O 1
ATOM 2063 N N . LEU A 1 243 ? -21.526 17.560 26.085 1.00 77.88 243 LEU A N 1
ATOM 2064 C CA . LEU A 1 243 ? -22.603 17.989 26.983 1.00 77.88 243 LEU A CA 1
ATOM 2065 C C . LEU A 1 243 ? -22.069 18.384 28.364 1.00 77.88 243 LEU A C 1
ATOM 2067 O O . LEU A 1 243 ? -22.409 19.459 28.864 1.00 77.88 243 LEU A O 1
ATOM 2071 N N . THR A 1 244 ? -21.171 17.588 28.949 1.00 72.62 244 THR A N 1
ATOM 2072 C CA . THR A 1 244 ? -20.532 17.934 30.231 1.00 72.62 244 THR A CA 1
ATOM 2073 C C . THR A 1 244 ? -19.698 19.211 30.121 1.00 72.62 244 THR A C 1
ATOM 2075 O O . THR A 1 244 ? -19.653 19.999 31.067 1.00 72.62 244 THR A O 1
ATOM 2078 N N . SER A 1 245 ? -19.106 19.487 28.951 1.00 69.62 245 SER A N 1
ATOM 2079 C CA . SER A 1 245 ? -18.371 20.732 28.714 1.00 69.62 245 SER A CA 1
ATOM 2080 C C . SER A 1 245 ? -19.236 21.989 28.783 1.00 69.62 245 SER A C 1
ATOM 2082 O O . SER A 1 245 ? -18.830 22.964 29.411 1.00 69.62 245 SER A O 1
ATOM 2084 N N . SER A 1 246 ? -20.436 21.946 28.206 1.00 75.38 246 SER A N 1
ATOM 2085 C CA . SER A 1 246 ? -21.364 23.080 28.214 1.00 75.38 246 SER A CA 1
ATOM 2086 C C . SER A 1 246 ? -21.944 23.371 29.604 1.00 75.38 246 SER A C 1
ATOM 2088 O O . SER A 1 246 ? -22.132 24.533 29.957 1.00 75.38 246 SER A O 1
ATOM 2090 N N . SER A 1 247 ? -22.162 22.337 30.429 1.00 69.00 247 SER A N 1
ATOM 2091 C CA . SER A 1 247 ? -22.713 22.501 31.781 1.00 69.00 247 SER A CA 1
ATOM 2092 C C . SER A 1 247 ? -21.738 23.182 32.745 1.00 69.00 247 SER A C 1
ATOM 2094 O O . SER A 1 247 ? -22.180 23.887 33.648 1.00 69.00 247 SER A O 1
ATOM 2096 N N . LEU A 1 248 ? -20.427 22.991 32.565 1.00 62.75 248 LEU A N 1
ATOM 2097 C CA . LEU A 1 248 ? -19.396 23.573 33.435 1.00 62.75 248 LEU A CA 1
ATOM 2098 C C . LEU A 1 248 ? -19.253 25.090 33.253 1.00 62.75 248 LEU A C 1
ATOM 2100 O O . LEU A 1 248 ? -18.955 25.788 34.215 1.00 62.75 248 LEU A O 1
ATOM 2104 N N . ASN A 1 249 ? -19.535 25.613 32.058 1.00 68.38 249 ASN A N 1
ATOM 2105 C CA . ASN A 1 249 ? -19.450 27.052 31.788 1.00 68.38 249 ASN A CA 1
ATOM 2106 C C . ASN A 1 249 ? -20.585 27.861 32.449 1.00 68.38 249 ASN A C 1
ATOM 2108 O O . ASN A 1 249 ? -20.474 29.078 32.560 1.00 68.38 249 ASN A O 1
ATOM 2112 N N . ASN A 1 250 ? -21.652 27.197 32.912 1.00 65.50 250 ASN A N 1
ATOM 2113 C CA . ASN A 1 250 ? -22.817 27.841 33.531 1.00 65.50 250 ASN A CA 1
ATOM 2114 C C . ASN A 1 250 ? -22.813 27.801 35.070 1.00 65.50 250 ASN A C 1
ATOM 2116 O O . ASN A 1 250 ? -23.699 28.385 35.694 1.00 65.50 250 ASN A O 1
ATOM 2120 N N . ILE A 1 251 ? -21.837 27.141 35.705 1.00 60.69 251 ILE A N 1
ATOM 2121 C CA . ILE A 1 251 ? -21.733 27.097 37.170 1.00 60.69 251 ILE A CA 1
ATOM 2122 C C . ILE A 1 251 ? -20.943 28.325 37.630 1.00 60.69 251 ILE A C 1
ATOM 2124 O O . ILE A 1 251 ? -19.725 28.304 37.788 1.00 60.69 251 ILE A O 1
ATOM 2128 N N . GLY A 1 252 ? -21.658 29.434 37.813 1.00 56.03 252 GLY A N 1
ATOM 2129 C CA . GLY A 1 252 ? -21.113 30.647 38.408 1.00 56.03 252 GLY A CA 1
ATOM 2130 C C . GLY A 1 252 ? -20.728 30.440 39.876 1.00 56.03 252 GLY A C 1
ATOM 2131 O O . GLY A 1 252 ? -21.558 30.027 40.677 1.00 56.03 252 GLY A O 1
ATOM 2132 N N . SER A 1 253 ? -19.472 30.760 40.210 1.00 57.12 253 SER A N 1
ATOM 2133 C CA . SER A 1 253 ? -18.957 31.261 41.503 1.00 57.12 253 SER A CA 1
ATOM 2134 C C . SER A 1 253 ? -19.450 30.615 42.820 1.00 57.12 253 SER A C 1
ATOM 2136 O O . SER A 1 253 ? -19.412 31.255 43.874 1.00 57.12 253 SER A O 1
ATOM 2138 N N . GLY A 1 254 ? -19.905 29.364 42.804 1.00 56.81 254 GLY A N 1
ATOM 2139 C CA . GLY A 1 254 ? -20.323 28.638 44.003 1.00 56.81 254 GLY A CA 1
ATOM 2140 C C . GLY A 1 254 ? -19.153 27.891 44.640 1.00 56.81 254 GLY A C 1
ATOM 2141 O O . GLY A 1 254 ? -18.626 26.958 44.044 1.00 56.81 254 GLY A O 1
ATOM 2142 N N . ASN A 1 255 ? -18.757 28.295 45.848 1.00 54.16 255 ASN A N 1
ATOM 2143 C CA . ASN A 1 255 ? -17.663 27.726 46.644 1.00 54.16 255 ASN A CA 1
ATOM 2144 C C . ASN A 1 255 ? -17.807 26.206 46.892 1.00 54.16 255 ASN A C 1
ATOM 2146 O O . ASN A 1 255 ? -18.353 25.791 47.912 1.00 54.16 255 ASN A O 1
ATOM 2150 N N . THR A 1 256 ? -17.268 25.363 46.009 1.00 56.69 256 THR A N 1
ATOM 2151 C CA . THR A 1 256 ? -17.067 23.929 46.279 1.00 56.69 256 THR A CA 1
ATOM 2152 C C . THR A 1 256 ? -15.608 23.554 46.042 1.00 56.69 256 THR A C 1
ATOM 2154 O O . THR A 1 256 ? -15.088 23.722 44.944 1.00 56.69 256 THR A O 1
ATOM 2157 N N . SER A 1 257 ? -14.950 23.051 47.086 1.00 58.28 257 SER A N 1
ATOM 2158 C CA . SER A 1 257 ? -13.496 22.900 47.236 1.00 58.28 257 SER A CA 1
ATOM 2159 C C . SER A 1 257 ? -12.861 21.716 46.487 1.00 58.28 257 SER A C 1
ATOM 2161 O O . SER A 1 257 ? -11.892 21.136 46.978 1.00 58.28 257 SER A O 1
ATOM 2163 N N . LYS A 1 258 ? -13.394 21.307 45.331 1.00 60.09 258 LYS A N 1
ATOM 2164 C CA . LYS A 1 258 ? -12.657 20.398 44.440 1.00 60.09 258 LYS A CA 1
ATOM 2165 C C . LYS A 1 258 ? -11.814 21.249 43.506 1.00 60.09 258 LYS A C 1
ATOM 2167 O O . LYS A 1 258 ? -12.360 22.123 42.840 1.00 60.09 258 LYS A O 1
ATOM 2172 N N . ASP A 1 259 ? -10.508 21.001 43.511 1.00 66.00 259 ASP A N 1
ATOM 2173 C CA . ASP A 1 259 ? -9.533 21.769 42.746 1.00 66.00 259 ASP A CA 1
ATOM 2174 C C . ASP A 1 259 ? -9.947 21.806 41.259 1.00 66.00 259 ASP A C 1
ATOM 2176 O O . ASP A 1 259 ? -9.957 20.759 40.599 1.00 66.00 259 ASP A O 1
ATOM 2180 N N . PRO A 1 260 ? -10.355 22.971 40.722 1.00 64.69 260 PRO A N 1
ATOM 2181 C CA . PRO A 1 260 ? -10.827 23.090 39.346 1.00 64.69 260 PRO A CA 1
ATOM 2182 C C . PRO A 1 260 ? -9.770 22.655 38.321 1.00 64.69 260 PRO A C 1
ATOM 2184 O O . PRO A 1 260 ? -10.130 22.286 37.203 1.00 64.69 260 PRO A O 1
ATOM 2187 N N . PHE 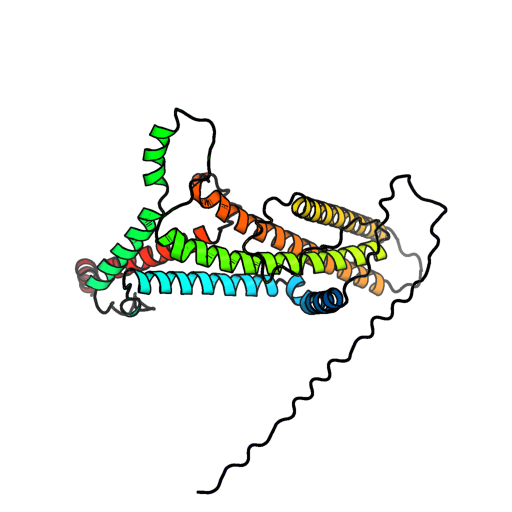A 1 261 ? -8.488 22.619 38.700 1.00 61.25 261 PHE A N 1
ATOM 2188 C CA . PHE A 1 261 ? -7.413 22.121 37.847 1.00 61.25 261 PHE A CA 1
ATOM 2189 C C . PHE A 1 261 ? -7.492 20.614 37.571 1.00 61.25 261 PHE A C 1
ATOM 2191 O O . PHE A 1 261 ? -7.221 20.205 36.440 1.00 61.25 261 PHE A O 1
ATOM 2198 N N . GLN A 1 262 ? -7.926 19.793 38.535 1.00 68.06 262 GLN A N 1
ATOM 2199 C CA . GLN A 1 262 ? -8.001 18.338 38.346 1.00 68.06 262 GLN A CA 1
ATOM 2200 C C . GLN A 1 262 ? -9.081 17.962 37.317 1.00 68.06 262 GLN A C 1
ATOM 2202 O O . GLN A 1 262 ? -8.831 17.185 36.399 1.00 68.06 262 GLN A O 1
ATOM 2207 N N . ASN A 1 263 ? -10.251 18.609 37.384 1.00 66.38 263 ASN A N 1
ATOM 2208 C CA . ASN A 1 263 ? -11.345 18.384 36.429 1.00 66.38 263 ASN A CA 1
ATOM 2209 C C . ASN A 1 263 ? -10.985 18.805 34.991 1.00 66.38 263 ASN A C 1
ATOM 2211 O O . ASN A 1 263 ? -11.502 18.234 34.030 1.00 66.38 263 ASN A O 1
ATOM 2215 N N . ILE A 1 264 ? -10.128 19.819 34.824 1.00 66.75 264 ILE A N 1
ATOM 2216 C CA . ILE A 1 264 ? -9.657 20.254 33.502 1.00 66.75 264 ILE A CA 1
ATOM 2217 C C . ILE A 1 264 ? -8.650 19.244 32.939 1.00 66.75 264 ILE A C 1
ATOM 2219 O O . ILE A 1 264 ? -8.740 18.906 31.758 1.00 66.75 264 ILE A O 1
ATOM 2223 N N . GLN A 1 265 ? -7.734 18.730 33.766 1.00 58.34 265 GLN A N 1
ATOM 2224 C CA . GLN A 1 265 ? -6.759 17.718 33.348 1.00 58.34 265 GLN A CA 1
ATOM 2225 C C . GLN A 1 265 ? -7.429 16.409 32.920 1.00 58.34 265 GLN A C 1
ATOM 2227 O O . GLN A 1 265 ? -7.171 15.944 31.812 1.00 58.34 265 GLN A O 1
ATOM 2232 N N . ASP A 1 266 ? -8.356 15.870 33.715 1.00 69.69 266 ASP A N 1
ATOM 2233 C CA . ASP A 1 266 ? -9.045 14.608 33.397 1.00 69.69 266 ASP A CA 1
ATOM 2234 C C . ASP A 1 266 ? -9.850 14.707 32.081 1.00 69.69 266 ASP A C 1
ATOM 2236 O O . ASP A 1 266 ? -9.945 13.765 31.286 1.00 69.69 266 ASP A O 1
ATOM 2240 N N . LYS A 1 267 ? -10.390 15.895 31.791 1.00 68.12 267 LYS A N 1
ATOM 2241 C CA . LYS A 1 267 ? -11.125 16.178 30.553 1.00 68.12 267 LYS A CA 1
ATOM 2242 C C . LYS A 1 267 ? -10.215 16.348 29.332 1.00 68.12 267 LYS A C 1
ATOM 2244 O O . LYS A 1 267 ? -10.581 15.951 28.228 1.00 68.12 267 LYS A O 1
ATOM 2249 N N . LEU A 1 268 ? -9.037 16.942 29.507 1.00 57.22 268 LEU A N 1
ATOM 2250 C CA . LEU A 1 268 ? -8.042 17.037 28.436 1.00 57.22 268 LEU A CA 1
ATOM 2251 C C . LEU A 1 268 ? -7.463 15.658 28.102 1.00 57.22 268 LEU A C 1
ATOM 2253 O O . LEU A 1 268 ? -7.345 15.328 26.925 1.00 57.22 268 LEU A O 1
ATOM 2257 N N . ILE A 1 269 ? -7.184 14.841 29.120 1.00 71.00 269 ILE A N 1
ATOM 2258 C CA . ILE A 1 269 ? -6.686 13.469 28.957 1.00 71.00 269 ILE A CA 1
ATOM 2259 C C . ILE A 1 269 ? -7.713 12.614 28.201 1.00 71.00 269 ILE A C 1
ATOM 2261 O O . ILE A 1 269 ? -7.364 11.995 27.200 1.00 71.00 269 ILE A O 1
ATOM 2265 N N . SER A 1 270 ? -8.993 12.660 28.591 1.00 73.25 270 SER A N 1
ATOM 2266 C CA . SER A 1 270 ? -10.051 11.898 27.903 1.00 73.25 270 SER A CA 1
ATOM 2267 C C . SER A 1 270 ? -10.272 12.326 26.446 1.00 73.25 270 SER A C 1
ATOM 2269 O O . SER A 1 270 ? -10.526 11.478 25.592 1.00 73.25 270 SER A O 1
ATOM 2271 N N . ASN A 1 271 ? -10.116 13.612 26.117 1.00 77.25 271 ASN A N 1
ATOM 2272 C CA . ASN A 1 271 ? -10.195 14.067 24.725 1.00 77.25 271 ASN A CA 1
ATOM 2273 C C . ASN A 1 271 ? -9.027 13.552 23.866 1.00 77.25 271 ASN A C 1
ATOM 2275 O O . ASN A 1 271 ? -9.248 13.140 22.728 1.00 77.25 271 ASN A O 1
ATOM 2279 N N . VAL A 1 272 ? -7.799 13.559 24.398 1.00 78.44 272 VAL A N 1
ATOM 2280 C CA . VAL A 1 272 ? -6.613 13.042 23.688 1.00 78.44 272 VAL A CA 1
ATOM 2281 C C . VAL A 1 272 ? -6.718 11.528 23.479 1.00 78.44 272 VAL A C 1
ATOM 2283 O O . VAL A 1 272 ? -6.431 11.033 22.385 1.00 78.44 272 VAL A O 1
ATOM 2286 N N . GLU A 1 273 ? -7.183 10.792 24.491 1.00 85.94 273 GLU A N 1
ATOM 2287 C CA . GLU A 1 273 ? -7.415 9.347 24.386 1.00 85.94 273 GLU A CA 1
ATOM 2288 C C . GLU A 1 273 ? -8.471 9.023 23.314 1.00 85.94 273 GLU A C 1
ATOM 2290 O O . GLU A 1 273 ? -8.234 8.168 22.461 1.00 85.94 273 GLU A O 1
ATOM 2295 N N . LEU A 1 274 ? -9.603 9.739 23.279 1.00 86.62 274 LEU A N 1
ATOM 2296 C CA . LEU A 1 274 ? -10.644 9.510 22.269 1.00 86.62 274 LEU A CA 1
ATOM 2297 C C . LEU A 1 274 ? -10.198 9.832 20.845 1.00 86.62 274 LEU A C 1
ATOM 2299 O O . LEU A 1 274 ? -10.583 9.112 19.923 1.00 86.62 274 LEU A O 1
ATOM 2303 N N . GLN A 1 275 ? -9.401 10.885 20.654 1.00 90.19 275 GLN A N 1
ATOM 2304 C CA . GLN A 1 275 ? -8.856 11.196 19.335 1.00 90.19 275 GLN A CA 1
ATOM 2305 C C . GLN A 1 275 ? -7.941 10.067 18.850 1.00 90.19 275 GLN A C 1
ATOM 2307 O O . GLN A 1 275 ? -8.104 9.596 17.730 1.00 90.19 275 GLN A O 1
ATOM 2312 N N . SER A 1 276 ? -7.069 9.559 19.724 1.00 92.62 276 SER A N 1
ATOM 2313 C CA . SER A 1 276 ? -6.164 8.448 19.395 1.00 92.62 276 SER A CA 1
ATOM 2314 C C . SER A 1 276 ? -6.931 7.173 19.017 1.00 92.62 276 SER A C 1
ATOM 2316 O O . SER A 1 276 ? -6.561 6.462 18.084 1.00 92.62 276 SER A O 1
ATOM 2318 N N . ILE A 1 277 ? -8.045 6.895 19.706 1.00 89.69 277 ILE A N 1
ATOM 2319 C CA . ILE A 1 277 ? -8.934 5.773 19.376 1.00 89.69 277 ILE A CA 1
ATOM 2320 C C . ILE A 1 277 ? -9.595 5.975 18.006 1.00 89.69 277 ILE A C 1
ATOM 2322 O O . ILE A 1 277 ? -9.663 5.029 17.219 1.00 89.69 277 ILE A O 1
ATOM 2326 N N . GLN A 1 278 ? -10.078 7.185 17.708 1.00 91.44 278 GLN A N 1
ATOM 2327 C CA . GLN A 1 278 ? -10.666 7.496 16.403 1.00 91.44 278 GLN A CA 1
ATOM 2328 C C . GLN A 1 278 ? -9.640 7.334 15.278 1.00 91.44 278 GLN A C 1
ATOM 2330 O O . GLN A 1 278 ? -9.957 6.749 14.242 1.00 91.44 278 GLN A O 1
ATOM 2335 N N . ASP A 1 279 ? -8.417 7.813 15.489 1.00 93.88 279 ASP A N 1
ATOM 2336 C CA . ASP A 1 279 ? -7.330 7.699 14.519 1.00 93.88 279 ASP A CA 1
ATOM 2337 C C . ASP A 1 279 ? -7.000 6.224 14.243 1.00 93.88 279 ASP A C 1
ATOM 2339 O O . ASP A 1 279 ? -6.908 5.819 13.084 1.00 93.88 279 ASP A O 1
ATOM 2343 N N . LEU A 1 280 ? -6.957 5.383 15.283 1.00 92.31 280 LEU A N 1
ATOM 2344 C CA . LEU A 1 280 ? -6.749 3.942 15.128 1.00 92.31 280 LEU A CA 1
ATOM 2345 C C . LEU A 1 280 ? -7.881 3.257 14.338 1.00 92.31 280 LEU A C 1
ATOM 2347 O O . LEU A 1 280 ? -7.619 2.353 13.542 1.00 92.31 280 LEU A O 1
ATOM 2351 N N . ILE A 1 281 ? -9.139 3.678 14.522 1.00 90.00 281 ILE A N 1
ATOM 2352 C CA . ILE A 1 281 ? -10.267 3.171 13.721 1.00 90.00 281 ILE A CA 1
ATOM 2353 C C . ILE A 1 281 ? -10.102 3.573 12.251 1.00 90.00 281 ILE A C 1
ATOM 2355 O O . ILE A 1 281 ? -10.214 2.716 11.370 1.00 90.00 281 ILE A O 1
ATOM 2359 N N . ASN A 1 282 ? -9.787 4.845 11.990 1.00 91.25 282 ASN A N 1
ATOM 2360 C CA . ASN A 1 282 ? -9.559 5.359 10.637 1.00 91.25 282 ASN A CA 1
ATOM 2361 C C . ASN A 1 282 ? -8.421 4.599 9.936 1.00 91.25 282 ASN A C 1
ATOM 2363 O O . ASN A 1 282 ? -8.513 4.284 8.749 1.00 91.25 282 ASN A O 1
ATOM 2367 N N . ASP A 1 283 ? -7.367 4.254 10.676 1.00 93.94 283 ASP A N 1
ATOM 2368 C CA . ASP A 1 283 ? -6.243 3.468 10.174 1.00 93.94 283 ASP A CA 1
ATOM 2369 C C . ASP A 1 283 ? -6.661 2.053 9.759 1.00 93.94 283 ASP A C 1
ATOM 2371 O O . ASP A 1 283 ? -6.288 1.589 8.678 1.00 93.94 283 ASP A O 1
ATOM 2375 N N . ILE A 1 284 ? -7.476 1.374 10.572 1.00 90.94 284 ILE A N 1
ATOM 2376 C CA . ILE A 1 284 ? -8.014 0.049 10.232 1.00 90.94 284 ILE A CA 1
ATOM 2377 C C . ILE A 1 284 ? -8.911 0.129 8.988 1.00 90.94 284 ILE A C 1
ATOM 2379 O O . ILE A 1 284 ? -8.820 -0.724 8.102 1.00 90.94 284 ILE A O 1
ATOM 2383 N N . GLU A 1 285 ? -9.777 1.139 8.892 1.00 89.56 285 GLU A N 1
ATOM 2384 C CA . GLU A 1 285 ? -10.639 1.345 7.722 1.00 89.56 285 GLU A CA 1
ATOM 2385 C C . GLU A 1 285 ? -9.822 1.600 6.451 1.00 89.56 285 GLU A C 1
ATOM 2387 O O . GLU A 1 285 ? -10.086 0.985 5.415 1.00 89.56 285 GLU A O 1
ATOM 2392 N N . TYR A 1 286 ? -8.790 2.443 6.535 1.00 92.50 286 TYR A N 1
ATOM 2393 C CA . TYR A 1 286 ? -7.877 2.718 5.428 1.00 92.50 286 TYR A CA 1
ATOM 2394 C C . TYR A 1 286 ? -7.175 1.445 4.938 1.00 92.50 286 TYR A C 1
ATOM 2396 O O . TYR A 1 286 ? -7.143 1.166 3.739 1.00 92.50 286 TYR A O 1
ATOM 2404 N N . LEU A 1 287 ? -6.646 0.636 5.859 1.00 92.25 287 LEU A N 1
ATOM 2405 C CA . LEU A 1 287 ? -5.951 -0.605 5.517 1.00 92.25 287 LEU A CA 1
ATOM 2406 C C . LEU A 1 287 ? -6.888 -1.656 4.901 1.00 92.25 287 LEU A C 1
ATOM 2408 O O . LEU A 1 287 ? -6.508 -2.334 3.944 1.00 92.25 287 LEU A O 1
ATOM 2412 N N . ASN A 1 288 ? -8.128 -1.755 5.387 1.00 89.69 288 ASN A N 1
ATOM 2413 C CA . ASN A 1 288 ? -9.148 -2.602 4.766 1.00 89.69 288 ASN A CA 1
ATOM 2414 C C . ASN A 1 288 ? -9.488 -2.132 3.347 1.00 89.69 288 ASN A C 1
ATOM 2416 O O . ASN A 1 288 ? -9.588 -2.960 2.439 1.00 89.69 288 ASN A O 1
ATOM 2420 N N . LYS A 1 289 ? -9.622 -0.814 3.135 1.00 89.81 289 LYS A N 1
ATOM 2421 C CA . LYS A 1 289 ? -9.813 -0.245 1.795 1.00 89.81 289 LYS A CA 1
ATOM 2422 C C . LYS A 1 289 ? -8.647 -0.621 0.886 1.00 89.81 289 LYS A C 1
ATOM 2424 O O . LYS A 1 289 ? -8.896 -1.131 -0.198 1.00 89.81 289 LYS A O 1
ATOM 2429 N N . LEU A 1 290 ? -7.397 -0.468 1.331 1.00 92.94 290 LEU A N 1
ATOM 2430 C CA . LEU A 1 290 ? -6.206 -0.839 0.554 1.00 92.94 290 LEU A CA 1
ATOM 2431 C C . LEU A 1 290 ? -6.273 -2.298 0.070 1.00 92.94 290 LEU A C 1
ATOM 2433 O O . LEU A 1 290 ? -6.109 -2.562 -1.122 1.00 92.94 290 LEU A O 1
ATOM 2437 N N . MET A 1 291 ? -6.594 -3.235 0.967 1.00 92.44 291 MET A N 1
ATOM 2438 C CA . MET A 1 291 ? -6.753 -4.650 0.610 1.00 92.44 291 MET A CA 1
ATOM 2439 C C . MET A 1 291 ? -7.921 -4.896 -0.352 1.00 92.44 291 MET A C 1
ATOM 2441 O O . MET A 1 291 ? -7.802 -5.711 -1.267 1.00 92.44 291 MET A O 1
ATOM 2445 N N . TYR A 1 292 ? -9.046 -4.202 -0.163 1.00 89.38 292 TYR A N 1
ATOM 2446 C CA . TYR A 1 292 ? -10.192 -4.275 -1.067 1.00 89.38 292 TYR A CA 1
ATOM 2447 C C . TYR A 1 292 ? -9.831 -3.778 -2.470 1.00 89.38 292 TYR A C 1
ATOM 2449 O O . TYR A 1 292 ? -10.116 -4.472 -3.446 1.00 89.38 292 TYR A O 1
ATOM 2457 N N . TYR A 1 293 ? -9.133 -2.646 -2.586 1.00 90.31 293 TYR A N 1
ATOM 2458 C CA . TYR A 1 293 ? -8.674 -2.112 -3.869 1.00 90.31 293 TYR A CA 1
ATOM 2459 C C . TYR A 1 293 ? -7.810 -3.116 -4.635 1.00 90.31 293 TYR A C 1
ATOM 2461 O O . TYR A 1 293 ? -7.928 -3.186 -5.852 1.00 90.31 293 TYR A O 1
ATOM 2469 N N . ASP A 1 294 ? -7.021 -3.954 -3.954 1.00 91.94 294 ASP A N 1
ATOM 2470 C CA . ASP A 1 294 ? -6.281 -5.030 -4.622 1.00 91.94 294 ASP A CA 1
ATOM 2471 C C . ASP A 1 294 ? -7.187 -6.132 -5.190 1.00 91.94 294 ASP A C 1
ATOM 2473 O O . ASP A 1 294 ? -6.871 -6.723 -6.221 1.00 91.94 294 ASP A O 1
ATOM 2477 N N . THR A 1 295 ? -8.319 -6.427 -4.543 1.00 89.06 295 THR A N 1
ATOM 2478 C CA . THR A 1 295 ? -9.265 -7.447 -5.039 1.00 89.06 295 THR A CA 1
ATOM 2479 C C . THR A 1 295 ? -9.997 -7.002 -6.288 1.00 89.06 295 THR A C 1
ATOM 2481 O O . THR A 1 295 ? -10.225 -7.806 -7.188 1.00 89.06 295 THR A O 1
ATOM 2484 N N . VAL A 1 296 ? -10.345 -5.718 -6.346 1.00 87.94 296 VAL A N 1
ATOM 2485 C CA . VAL A 1 296 ? -11.114 -5.149 -7.452 1.00 87.94 296 VAL A CA 1
ATOM 2486 C C . VAL A 1 296 ? -10.237 -4.427 -8.461 1.00 87.94 296 VAL A C 1
ATOM 2488 O O . VAL A 1 296 ? -10.778 -3.928 -9.442 1.00 87.94 296 VAL A O 1
ATOM 2491 N N . PHE A 1 297 ? -8.911 -4.384 -8.257 1.00 89.81 297 PHE A N 1
ATOM 2492 C CA . PHE A 1 297 ? -7.979 -3.595 -9.066 1.00 89.81 297 PHE A CA 1
ATOM 2493 C C . PHE A 1 297 ? -8.232 -3.808 -10.553 1.00 89.81 297 PHE A C 1
ATOM 2495 O O . PHE A 1 297 ? -8.418 -2.846 -11.282 1.00 89.81 297 PHE A O 1
ATOM 2502 N N . PHE A 1 298 ? -8.351 -5.068 -10.984 1.00 84.31 298 PHE A N 1
ATOM 2503 C CA . PHE A 1 298 ? -8.483 -5.367 -12.404 1.00 84.31 298 PHE A CA 1
ATOM 2504 C C . PHE A 1 298 ? -9.900 -5.273 -12.987 1.00 84.31 298 PHE A C 1
ATOM 2506 O O . PHE A 1 298 ? -10.077 -5.314 -14.203 1.00 84.31 298 PHE A O 1
ATOM 2513 N N . THR A 1 299 ? -10.910 -5.140 -12.133 1.00 83.69 299 THR A N 1
ATOM 2514 C CA . THR A 1 299 ? -12.323 -5.038 -12.528 1.00 83.69 299 THR A CA 1
ATOM 2515 C C . THR A 1 299 ? -12.876 -3.625 -12.363 1.00 83.69 299 THR A C 1
ATOM 2517 O O . THR A 1 299 ? -13.943 -3.309 -12.885 1.00 83.69 299 THR A O 1
ATOM 2520 N N . MET A 1 300 ? -12.182 -2.783 -11.600 1.00 84.44 300 MET A N 1
ATOM 2521 C CA . MET A 1 300 ? -12.605 -1.437 -11.258 1.00 84.44 300 MET A CA 1
ATOM 2522 C C . MET A 1 300 ? -12.374 -0.471 -12.420 1.00 84.44 300 MET A C 1
ATOM 2524 O O . MET A 1 300 ? -11.326 -0.459 -13.061 1.00 84.44 300 MET A O 1
ATOM 2528 N N . ASP A 1 301 ? -13.339 0.418 -12.645 1.00 85.12 301 ASP A N 1
ATOM 2529 C CA . ASP A 1 301 ? -13.136 1.573 -13.511 1.00 85.12 301 ASP A CA 1
ATOM 2530 C C . ASP A 1 301 ? -12.285 2.626 -12.787 1.00 85.12 301 ASP A C 1
ATOM 2532 O O . ASP A 1 301 ? -12.792 3.441 -12.012 1.00 85.12 301 ASP A O 1
ATOM 2536 N N . HIS A 1 302 ? -10.979 2.616 -13.062 1.00 83.94 302 HIS A N 1
ATOM 2537 C CA . HIS A 1 302 ? -10.031 3.553 -12.461 1.00 83.94 302 HIS A CA 1
ATOM 2538 C C . HIS A 1 302 ? -10.311 5.032 -12.790 1.00 83.94 302 HIS A C 1
ATOM 2540 O O . HIS A 1 302 ? -9.754 5.912 -12.140 1.00 83.94 302 HIS A O 1
ATOM 2546 N N . SER A 1 303 ? -11.168 5.341 -13.774 1.00 83.94 303 SER A N 1
ATOM 2547 C CA . SER A 1 303 ? -11.556 6.729 -14.074 1.00 83.94 303 SER A CA 1
ATOM 2548 C C . SER A 1 303 ? -12.605 7.295 -13.111 1.00 83.94 303 SER A C 1
ATOM 2550 O O . SER A 1 303 ? -12.769 8.512 -13.035 1.00 83.94 303 SER A O 1
ATOM 2552 N N . LYS A 1 304 ? -13.296 6.417 -12.372 1.00 84.94 304 LYS A N 1
ATOM 2553 C CA . LYS A 1 304 ? -14.346 6.762 -11.403 1.00 84.94 304 LYS A CA 1
ATOM 2554 C C . LYS A 1 304 ? -13.854 6.796 -9.960 1.00 84.94 304 LYS A C 1
ATOM 2556 O O . LYS A 1 304 ? -14.665 7.021 -9.066 1.00 84.94 304 LYS A O 1
ATOM 2561 N N . ILE A 1 305 ? -12.568 6.534 -9.723 1.00 83.19 305 ILE A N 1
ATOM 2562 C CA . ILE A 1 305 ? -11.998 6.645 -8.379 1.00 83.19 305 ILE A CA 1
ATOM 2563 C C . ILE A 1 305 ? -12.097 8.103 -7.956 1.00 83.19 305 ILE A C 1
ATOM 2565 O O . ILE A 1 305 ? -11.716 8.999 -8.716 1.00 83.19 305 ILE A O 1
ATOM 2569 N N . ASP A 1 306 ? -12.638 8.319 -6.761 1.00 85.38 306 ASP A N 1
ATOM 2570 C CA . ASP A 1 306 ? -12.714 9.645 -6.179 1.00 85.38 306 ASP A CA 1
ATOM 2571 C C . ASP A 1 306 ? -11.300 10.228 -6.063 1.00 85.38 306 ASP A C 1
ATOM 2573 O O . ASP A 1 306 ? -10.389 9.601 -5.517 1.00 85.38 306 ASP A O 1
ATOM 2577 N N . LYS A 1 307 ? -11.108 11.432 -6.606 1.00 86.00 307 LYS A N 1
ATOM 2578 C CA . LYS A 1 307 ? -9.818 12.127 -6.538 1.00 86.00 307 LYS A CA 1
ATOM 2579 C C . LYS A 1 307 ? -9.475 12.516 -5.103 1.00 86.00 307 LYS A C 1
ATOM 2581 O O . LYS A 1 307 ? -8.293 12.668 -4.799 1.00 86.00 307 LYS A O 1
ATOM 2586 N N . ASP A 1 308 ? -10.492 12.636 -4.254 1.00 86.75 308 ASP A N 1
ATOM 2587 C CA . ASP A 1 308 ? -10.349 13.005 -2.851 1.00 86.75 308 ASP A CA 1
ATOM 2588 C C . ASP A 1 308 ? -10.024 11.790 -1.960 1.00 86.75 308 ASP A C 1
ATOM 2590 O O . ASP A 1 308 ? -9.625 11.959 -0.807 1.00 86.75 308 ASP A O 1
ATOM 2594 N N . GLU A 1 309 ? -10.096 10.563 -2.496 1.00 78.69 309 GLU A N 1
ATOM 2595 C CA . GLU A 1 309 ? -9.757 9.330 -1.778 1.00 78.69 309 GLU A CA 1
ATOM 2596 C C . GLU A 1 309 ? -8.730 8.470 -2.550 1.00 78.69 309 GLU A C 1
ATOM 2598 O O . GLU A 1 309 ? -9.060 7.411 -3.093 1.00 78.69 309 GLU A O 1
ATOM 2603 N N . PRO A 1 310 ? -7.445 8.881 -2.592 1.00 80.44 310 PRO A N 1
ATOM 2604 C CA . PRO A 1 310 ? -6.397 8.190 -3.341 1.00 80.44 310 PRO A CA 1
ATOM 2605 C C . PRO A 1 310 ? -5.876 6.959 -2.581 1.00 80.44 310 PRO A C 1
ATOM 2607 O O . PRO A 1 310 ? -4.691 6.854 -2.259 1.00 80.44 310 PRO A O 1
ATOM 2610 N N . VAL A 1 311 ? -6.754 6.012 -2.252 1.00 85.69 311 VAL A N 1
ATOM 2611 C CA . VAL A 1 311 ? -6.325 4.723 -1.700 1.00 85.69 311 VAL A CA 1
ATOM 2612 C C . VAL A 1 311 ? -5.790 3.870 -2.844 1.00 85.69 311 VAL A C 1
ATOM 2614 O O . VAL A 1 311 ? -6.510 3.524 -3.778 1.00 85.69 311 VAL A O 1
ATOM 2617 N N . ILE A 1 312 ? -4.506 3.529 -2.769 1.00 89.88 312 ILE A N 1
ATOM 2618 C CA . ILE A 1 312 ? -3.822 2.718 -3.776 1.00 89.88 312 ILE A CA 1
ATOM 2619 C C . ILE A 1 312 ? -3.444 1.387 -3.133 1.00 89.88 312 ILE A C 1
ATOM 2621 O O . ILE A 1 312 ? -2.662 1.353 -2.184 1.00 89.88 312 ILE A O 1
ATOM 2625 N N . GLY A 1 313 ? -4.004 0.297 -3.661 1.00 93.81 313 GLY A N 1
ATOM 2626 C CA . GLY A 1 313 ? -3.638 -1.067 -3.280 1.00 93.81 313 GLY A CA 1
ATOM 2627 C C . GLY A 1 313 ? -2.180 -1.409 -3.613 1.00 93.81 313 GLY A C 1
ATOM 2628 O O . GLY A 1 313 ? -1.506 -0.695 -4.361 1.00 93.81 313 GLY A O 1
ATOM 2629 N N . VAL A 1 314 ? -1.692 -2.540 -3.105 1.00 95.31 314 VAL A N 1
ATOM 2630 C CA . VAL A 1 314 ? -0.354 -3.072 -3.408 1.00 95.31 314 VAL A CA 1
ATOM 2631 C C . VAL A 1 314 ? -0.110 -3.179 -4.914 1.00 95.31 314 VAL A C 1
ATOM 2633 O O . VAL A 1 314 ? 0.967 -2.826 -5.393 1.00 95.31 314 VAL A O 1
ATOM 2636 N N . ILE A 1 315 ? -1.111 -3.606 -5.684 1.00 94.81 315 ILE A N 1
ATOM 2637 C CA . ILE A 1 315 ? -0.993 -3.754 -7.140 1.00 94.81 315 ILE A CA 1
ATOM 2638 C C . ILE A 1 315 ? -0.770 -2.392 -7.801 1.00 94.81 315 ILE A C 1
ATOM 2640 O O . ILE A 1 315 ? 0.115 -2.243 -8.644 1.00 94.81 315 ILE A O 1
ATOM 2644 N N . GLY A 1 316 ? -1.526 -1.379 -7.375 1.00 94.38 316 GLY A N 1
ATOM 2645 C CA . GLY A 1 316 ? -1.365 -0.015 -7.866 1.00 94.38 316 GLY A CA 1
ATOM 2646 C C . GLY A 1 316 ? 0.008 0.563 -7.525 1.00 94.38 316 GLY A C 1
ATOM 2647 O O . GLY A 1 316 ? 0.608 1.242 -8.354 1.00 94.38 316 GLY A O 1
ATOM 2648 N N . LEU A 1 317 ? 0.559 0.242 -6.350 1.00 96.19 317 LEU A N 1
ATOM 2649 C CA . LEU A 1 317 ? 1.913 0.650 -5.963 1.00 96.19 317 LEU A CA 1
ATOM 2650 C C . LEU A 1 317 ? 2.995 -0.000 -6.842 1.00 96.19 317 LEU A C 1
ATOM 2652 O O . LEU A 1 317 ? 3.932 0.687 -7.252 1.00 96.19 317 LEU A O 1
ATOM 2656 N N . ILE A 1 318 ? 2.844 -1.282 -7.192 1.00 96.56 318 ILE A N 1
ATOM 2657 C CA . ILE A 1 318 ? 3.737 -1.978 -8.135 1.00 96.56 318 ILE A CA 1
ATOM 2658 C C . ILE A 1 318 ? 3.671 -1.316 -9.520 1.00 96.56 318 ILE A C 1
ATOM 2660 O O . ILE A 1 318 ? 4.702 -0.976 -10.101 1.00 96.56 318 ILE A O 1
ATOM 2664 N N . VAL A 1 319 ? 2.463 -1.066 -10.036 1.00 95.06 319 VAL A N 1
ATOM 2665 C CA . VAL A 1 319 ? 2.255 -0.390 -11.330 1.00 95.06 319 VAL A CA 1
ATOM 2666 C C . VAL A 1 319 ? 2.857 1.019 -11.320 1.00 95.06 319 VAL A C 1
ATOM 2668 O O . VAL A 1 319 ? 3.560 1.406 -12.254 1.00 95.06 319 VAL A O 1
ATOM 2671 N N . ASN A 1 320 ? 2.674 1.767 -10.231 1.00 95.06 320 ASN A N 1
ATOM 2672 C CA . ASN A 1 320 ? 3.271 3.089 -10.056 1.00 95.06 320 ASN A CA 1
ATOM 2673 C C . ASN A 1 320 ? 4.804 3.037 -10.037 1.00 95.06 320 ASN A C 1
ATOM 2675 O O . ASN A 1 320 ? 5.449 3.905 -10.626 1.00 95.06 320 ASN A O 1
ATOM 2679 N N . ARG A 1 321 ? 5.414 2.025 -9.403 1.00 96.75 321 ARG A N 1
ATOM 2680 C CA . ARG A 1 321 ? 6.869 1.813 -9.465 1.00 96.75 321 ARG A CA 1
ATOM 2681 C C . ARG A 1 321 ? 7.333 1.596 -10.905 1.00 96.75 321 ARG A C 1
ATOM 2683 O O . ARG A 1 321 ? 8.275 2.261 -11.326 1.00 96.75 321 ARG A O 1
ATOM 2690 N N . LEU A 1 322 ? 6.644 0.755 -11.676 1.00 97.19 322 LEU A N 1
ATOM 2691 C CA . LEU A 1 322 ? 6.974 0.523 -13.086 1.00 97.19 322 LEU A CA 1
ATOM 2692 C C . LEU A 1 322 ? 6.845 1.799 -13.935 1.00 97.19 322 LEU A C 1
ATOM 2694 O O . LEU A 1 322 ? 7.741 2.100 -14.719 1.00 97.19 322 LEU A O 1
ATOM 2698 N N . HIS A 1 323 ? 5.789 2.598 -13.749 1.00 96.38 323 HIS A N 1
ATOM 2699 C CA . HIS A 1 323 ? 5.654 3.884 -14.443 1.00 96.38 323 HIS A CA 1
ATOM 2700 C C . HIS A 1 323 ? 6.751 4.887 -14.071 1.00 96.38 323 HIS A C 1
ATOM 2702 O O . HIS A 1 323 ? 7.237 5.605 -14.947 1.00 96.38 323 HIS A O 1
ATOM 2708 N N . ARG A 1 324 ? 7.169 4.942 -12.797 1.00 96.81 324 ARG A N 1
ATOM 2709 C CA . ARG A 1 324 ? 8.302 5.784 -12.376 1.00 96.81 324 ARG A CA 1
ATOM 2710 C C . ARG A 1 324 ? 9.589 5.374 -13.086 1.00 96.81 324 ARG A C 1
ATOM 2712 O O . ARG A 1 324 ? 10.216 6.235 -13.695 1.00 96.81 324 ARG A O 1
ATOM 2719 N N . LEU A 1 325 ? 9.904 4.077 -13.116 1.00 97.38 325 LEU A N 1
ATOM 2720 C CA . LEU A 1 325 ? 11.055 3.556 -13.863 1.00 97.38 325 LEU A CA 1
ATOM 2721 C C . LEU A 1 325 ? 10.966 3.902 -15.356 1.00 97.38 325 LEU A C 1
ATOM 2723 O O . LEU A 1 325 ? 11.943 4.349 -15.950 1.00 97.38 325 LEU A O 1
ATOM 2727 N N . GLU A 1 326 ? 9.790 3.760 -15.974 1.00 97.56 326 GLU A N 1
ATOM 2728 C CA . GLU A 1 326 ? 9.601 4.131 -17.380 1.00 97.56 326 GLU A CA 1
ATOM 2729 C C . GLU A 1 326 ? 9.898 5.622 -17.625 1.00 97.56 326 GLU A C 1
ATOM 2731 O O . GLU A 1 326 ? 10.572 5.980 -18.595 1.00 97.56 326 GLU A O 1
ATOM 2736 N N . ASN A 1 327 ? 9.404 6.499 -16.748 1.00 97.06 327 ASN A N 1
ATOM 2737 C CA . ASN A 1 327 ? 9.597 7.945 -16.849 1.00 97.06 327 ASN A CA 1
ATOM 2738 C C . ASN A 1 327 ? 11.053 8.353 -16.613 1.00 97.06 327 ASN A C 1
ATOM 2740 O O . ASN A 1 327 ? 11.569 9.200 -17.345 1.00 97.06 327 ASN A O 1
ATOM 2744 N N . GLU A 1 328 ? 11.729 7.739 -15.646 1.00 96.44 328 GLU A N 1
ATOM 2745 C CA . GLU A 1 328 ? 13.157 7.945 -15.405 1.00 96.44 328 GLU A CA 1
ATOM 2746 C C . GLU A 1 328 ? 13.971 7.559 -16.645 1.00 96.44 328 GLU A C 1
ATOM 2748 O O . GLU A 1 328 ? 14.697 8.390 -17.189 1.00 96.44 328 GLU A O 1
ATOM 2753 N N . LEU A 1 329 ? 13.765 6.355 -17.189 1.00 97.50 329 LEU A N 1
ATOM 2754 C CA . LEU A 1 329 ? 14.459 5.881 -18.393 1.00 97.50 329 LEU A CA 1
ATOM 2755 C C . LEU A 1 329 ? 14.184 6.772 -19.618 1.00 97.50 329 LEU A C 1
ATOM 2757 O O . LEU A 1 329 ? 15.105 7.092 -20.375 1.00 97.50 329 LEU A O 1
ATOM 2761 N N . LYS A 1 330 ? 12.936 7.228 -19.807 1.00 96.69 330 LYS A N 1
ATOM 2762 C CA . LYS A 1 330 ? 12.582 8.203 -20.857 1.00 96.69 330 LYS A CA 1
ATOM 2763 C C . LYS A 1 330 ? 13.326 9.522 -20.676 1.00 96.69 330 LYS A C 1
ATOM 2765 O O . LYS A 1 330 ? 13.834 10.059 -21.659 1.00 96.69 330 LYS A O 1
ATOM 2770 N N . THR A 1 331 ? 13.390 10.030 -19.449 1.00 96.50 331 THR A N 1
ATOM 2771 C CA . THR A 1 331 ? 14.054 11.300 -19.130 1.00 96.50 331 THR A CA 1
ATOM 2772 C C . THR A 1 331 ? 15.551 11.204 -19.403 1.00 96.50 331 THR A C 1
ATOM 2774 O O . THR A 1 331 ? 16.098 12.065 -20.089 1.00 96.50 331 THR A O 1
ATOM 2777 N N . ILE A 1 332 ? 16.195 10.114 -18.975 1.00 95.56 332 ILE A N 1
ATOM 2778 C CA . ILE A 1 332 ? 17.609 9.826 -19.259 1.00 95.56 332 ILE A CA 1
ATOM 2779 C C . ILE A 1 332 ? 17.858 9.819 -20.763 1.00 95.56 332 ILE A C 1
ATOM 2781 O O . ILE A 1 332 ? 18.744 10.519 -21.257 1.00 95.56 332 ILE A O 1
ATOM 2785 N N . LYS A 1 333 ? 17.043 9.069 -21.512 1.00 95.75 333 LYS A N 1
ATOM 2786 C CA . LYS A 1 333 ? 17.161 8.995 -22.967 1.00 95.75 333 LYS A CA 1
ATOM 2787 C C . LYS A 1 333 ? 17.035 10.377 -23.607 1.00 95.75 333 LYS A C 1
ATOM 2789 O O . LYS A 1 333 ? 17.874 10.746 -24.423 1.00 95.75 333 LYS A O 1
ATOM 2794 N N . GLN A 1 334 ? 16.011 11.147 -23.243 1.00 95.12 334 GLN A N 1
ATOM 2795 C CA . GLN A 1 334 ? 15.768 12.482 -23.795 1.00 95.12 334 GLN A CA 1
ATOM 2796 C C . GLN A 1 334 ? 16.911 13.454 -23.488 1.00 95.12 334 GLN A C 1
ATOM 2798 O O . GLN A 1 334 ? 17.326 14.197 -24.379 1.00 95.12 334 GLN A O 1
ATOM 2803 N N . HIS A 1 335 ? 17.429 13.425 -22.259 1.00 95.06 335 HIS A N 1
ATOM 2804 C CA . HIS A 1 335 ? 18.485 14.320 -21.799 1.00 95.06 335 HIS A CA 1
ATOM 2805 C C . HIS A 1 335 ? 19.821 14.055 -22.510 1.00 95.06 335 HIS A C 1
ATOM 2807 O O . HIS A 1 335 ? 20.473 14.989 -22.968 1.00 95.06 335 HIS A O 1
ATOM 2813 N N . TRP A 1 336 ? 20.190 12.783 -22.686 1.00 95.00 336 TRP A N 1
ATOM 2814 C CA . TRP A 1 336 ? 21.492 12.378 -23.234 1.00 95.00 336 TRP A CA 1
ATOM 2815 C C . TRP A 1 336 ? 21.477 12.040 -24.736 1.00 95.00 336 TRP A C 1
ATOM 2817 O O . TRP A 1 336 ? 22.467 11.550 -25.278 1.00 95.00 336 TRP A O 1
ATOM 2827 N N . THR A 1 337 ? 20.377 12.309 -25.449 1.00 92.75 337 THR A N 1
ATOM 2828 C CA . THR A 1 337 ? 20.327 12.142 -26.914 1.00 92.75 337 THR A CA 1
ATOM 2829 C C . THR A 1 337 ? 21.256 13.164 -27.599 1.00 92.75 337 THR A C 1
ATOM 2831 O O . THR A 1 337 ? 21.248 14.333 -27.205 1.00 92.75 337 THR A O 1
ATOM 2834 N N . PRO A 1 338 ? 21.989 12.809 -28.679 1.00 88.38 338 PRO A N 1
ATOM 2835 C CA . PRO A 1 338 ? 22.909 13.727 -29.367 1.00 88.38 338 PRO A CA 1
ATOM 2836 C C . PRO A 1 338 ? 22.289 15.078 -29.756 1.00 88.38 338 PRO A C 1
ATOM 2838 O O . PRO A 1 338 ? 22.924 16.121 -29.635 1.00 88.38 338 PRO A O 1
ATOM 2841 N N . SER A 1 339 ? 21.015 15.093 -30.157 1.00 86.62 339 SER A N 1
ATOM 2842 C CA . SER A 1 339 ? 20.286 16.329 -30.468 1.00 86.62 339 SER A CA 1
ATOM 2843 C C . SER A 1 339 ? 20.096 17.251 -29.255 1.00 86.62 339 SER A C 1
ATOM 2845 O O . SER A 1 339 ? 20.063 18.468 -29.414 1.00 86.62 339 SER A O 1
ATOM 2847 N N . ALA A 1 340 ? 19.955 16.703 -28.044 1.00 82.50 340 ALA A N 1
ATOM 2848 C CA . ALA A 1 340 ? 19.867 17.488 -26.813 1.00 82.50 340 ALA A CA 1
ATOM 2849 C C . ALA A 1 340 ? 21.235 18.065 -26.425 1.00 82.50 340 ALA A C 1
ATOM 2851 O O . ALA A 1 340 ? 21.332 19.255 -26.131 1.00 82.50 340 ALA A O 1
ATOM 2852 N N . ILE A 1 341 ? 22.290 17.257 -26.547 1.00 84.38 341 ILE A N 1
ATOM 2853 C CA . ILE A 1 341 ? 23.677 17.667 -26.296 1.00 84.38 341 ILE A CA 1
ATOM 2854 C C . ILE A 1 341 ? 24.092 18.798 -27.251 1.00 84.38 341 ILE A C 1
ATOM 2856 O O . ILE A 1 341 ? 24.587 19.833 -26.810 1.00 84.38 341 ILE A O 1
ATOM 2860 N N . ASN A 1 342 ? 23.800 18.668 -28.549 1.00 86.75 342 ASN A N 1
ATOM 2861 C CA . ASN A 1 342 ? 24.120 19.703 -29.539 1.00 86.75 342 ASN A CA 1
ATOM 2862 C C . ASN A 1 342 ? 23.417 21.039 -29.246 1.00 86.75 342 ASN A C 1
ATOM 2864 O O . ASN A 1 342 ? 24.009 22.098 -29.445 1.00 86.75 342 ASN A O 1
ATOM 2868 N N . ARG A 1 343 ? 22.181 21.008 -28.721 1.00 84.81 343 ARG A N 1
ATOM 2869 C CA . ARG A 1 343 ? 21.484 22.225 -28.274 1.00 84.81 343 ARG A CA 1
ATOM 2870 C C . ARG A 1 343 ? 22.189 22.871 -27.087 1.00 84.81 343 ARG A C 1
ATOM 2872 O O . ARG A 1 343 ? 22.408 24.074 -27.120 1.00 84.81 343 ARG A O 1
ATOM 2879 N N . LEU A 1 344 ? 22.604 22.096 -26.086 1.00 81.06 344 LEU A N 1
ATOM 2880 C CA . LEU A 1 344 ? 23.342 22.622 -24.930 1.00 81.06 344 LEU A CA 1
ATOM 2881 C C . LEU A 1 344 ? 24.670 23.281 -25.328 1.00 81.06 344 LEU A C 1
ATOM 2883 O O . LEU A 1 344 ? 25.031 24.309 -24.761 1.00 81.06 344 LEU A O 1
ATOM 2887 N N . HIS A 1 345 ? 25.370 22.732 -26.324 1.00 83.19 345 HIS A N 1
ATOM 2888 C CA . HIS A 1 345 ? 26.601 23.337 -26.835 1.00 83.19 345 HIS A CA 1
ATOM 2889 C C . HIS A 1 345 ? 26.364 24.610 -27.650 1.00 83.19 345 HIS A C 1
ATOM 2891 O O . HIS A 1 345 ? 27.208 25.490 -27.606 1.00 83.19 345 HIS A O 1
ATOM 2897 N N . SER A 1 346 ? 25.225 24.749 -28.337 1.00 87.31 346 SER A N 1
ATOM 2898 C CA . SER A 1 346 ? 24.910 25.964 -29.109 1.00 87.31 346 SER A CA 1
ATOM 2899 C C . SER A 1 346 ? 24.620 27.215 -28.266 1.00 87.31 346 SER A C 1
ATOM 2901 O O . SER A 1 346 ? 24.554 28.310 -28.816 1.00 87.31 346 SER A O 1
ATOM 2903 N N . PHE A 1 347 ? 24.440 27.068 -26.950 1.00 80.19 347 PHE A N 1
ATOM 2904 C CA . PHE A 1 347 ? 24.229 28.186 -26.020 1.00 80.19 347 PHE A CA 1
ATOM 2905 C C . PHE A 1 347 ? 25.511 28.660 -25.318 1.00 80.19 347 PHE A C 1
ATOM 2907 O O . PHE A 1 347 ? 25.446 29.598 -24.523 1.00 80.19 347 PHE A O 1
ATOM 2914 N N . LYS A 1 348 ? 26.650 28.009 -25.573 1.00 66.62 348 LYS A N 1
ATOM 2915 C CA . LYS A 1 348 ? 27.976 28.450 -25.124 1.00 66.62 348 LYS A CA 1
ATOM 2916 C C . LYS A 1 348 ? 28.708 29.096 -26.286 1.00 66.62 348 LYS A C 1
ATOM 2918 O O . LYS A 1 348 ? 29.395 30.104 -26.021 1.00 66.62 348 LYS A O 1
#

pLDDT: mean 76.01, std 20.34, range [31.27, 97.81]

Secondary structure (DSSP, 8-state):
-PPPPP------------------------SS--S-------PPPPHHHHHHHHHHHTTHHHHHTSHHHHHHHHHHHHHHHHHHHHHHHHHH---GGGS-TTTTTS--S-HHHHHHHHHHHHHHHHHH-HHHHHHHHTTTTTS-S---------HHIIIIIHHHHHHHHHHHHHHHHHHHHHHHHHHHHHHHHHT----PPP--S-STTSS-S---GGG-HHHHHHHHHHHHHHHHHHHHHHHHHHHHTT--S----S-HHHHHHHHHHHHHHHHHHHHHHHHHHHHHHHHHHHHHTTTS-GGGS-TT-----HHHHHHHHHHHHHHHHHHHHHHHSHHHHHHHHHT-

Foldseek 3Di:
DDDDDDDDDDDDPPPDPDPPDDDDDPDPPDDDDDDDDDDDPPDPDDPVVVVVLVVLLVCLVCLLVCVLVVVLVVVLLVVLLVLLVVCLCPPQNQDCQQQDPPLLVDAGPDLVSLVSNLVSLVVVLVLVDLVVVVVVVVVVPPDDDDPDPPQSPDPCCVRRVCVSLQVSVLSLLVLLLSLVSSLVVLLVVVCVVVVPPQDADRPRPRPPSPDDRDDPCLPPPNVVVRLVSSVVSLVVVVVVLVVVVVVVVPDPDDDDPDDVVVVVVVSVVVVSSSVSSVVSSVSNVLSSVQSVCSSCVSVDDPVPPDPVNPRHHSVNSSSVSSVVSSVSSVVSSVCPPPVNVVVVVVVD

Sequence (348 aa):
MQPFKQNGVKNNNNINEVECKNEYNDYNYERDRLKIFLKFSIKPVDINTCKEEVLVLNKKEHYMSGLMKKELVENYLEYIEVETDRFLISQDKFNFSNQPSNYLDHPPTSLAEIDRNLIIVRKYLDILDFRNNSKQQLQLQQNQELYEIQQHNTVIYKQLIETVKQRVHKLINRFIVEALYILYFELSKLSDIYQIDVFLRKPTELINISDKPYIYYSTDLKMDQFLKRSNRILTILQKQLSLTSSSLNNIGSGNTSKDPFQNIQDKLISNVELQSIQDLINDIEYLNKLMYYDTVFFTMDHSKIDKDEPVIGVIGLIVNRLHRLENELKTIKQHWTPSAINRLHSFK

Radius of gyration: 28.89 Å; chains: 1; bounding box: 86×52×78 Å